Protein 5IRI (pdb70)

Secondary structure (DSSP, 8-state):
-EEEEE--SSEEEEEESS--HHHHHHHHHHHHHHSTTEEEEEEETTEEEEEEGGG--SSSSSPPEEEEEEEEE---EEEEEEEEES-HHHHHHHHHHHHHHHH--/-EEEEEE-SSEEEEEESS--HHHHHHHHHHHHHHSSSEEEEEEETTEEEEEEGGG--SSTTS--EEEEEEEEE---EEEEEEEEES-HHHHHHHHHHHHHHHH--

B-factor: mean 47.75, std 12.18, range [22.77, 97.66]

Solvent-accessible surface area: 10854 Å² total; per-residue (Å²): 45,40,7,55,1,67,38,108,140,111,58,3,44,0,42,8,88,107,26,78,56,81,40,0,48,62,25,0,46,104,2,0,120,71,15,109,47,16,55,58,63,102,81,54,132,46,12,3,104,6,38,30,121,54,13,26,35,143,49,122,169,81,87,38,0,116,0,38,0,40,11,59,75,111,95,86,51,32,0,22,0,38,28,88,43,13,39,49,167,107,6,21,91,5,0,5,64,0,0,23,57,0,14,45,110,35,36,17,52,10,74,36,129,124,96,62,12,41,0,45,0,96,111,23,81,52,78,36,0,54,61,20,0,42,105,4,0,119,73,17,130,17,16,70,56,62,96,86,53,130,50,12,4,88,6,70,20,139,58,22,23,38,138,48,122,174,77,93,40,0,99,0,38,0,44,11,57,82,112,99,84,46,28,0,25,0,44,25,72,29,26,44,49,207,62,0,73,111,6,0,17,64,0,9,26,53,0,0,48,104

Structure (mmCIF, N/CA/C/O backbone):
data_5IRI
#
_entry.id   5IRI
#
_cell.length_a   86.839
_cell.length_b   86.839
_cell.length_c   91.564
_cell.angle_alpha   90.00
_cell.angle_beta   90.00
_cell.angle_gamma   90.00
#
_symmetry.space_group_name_H-M   'P 42 21 2'
#
loop_
_entity.id
_entity.type
_entity.pdbx_description
1 polymer 'Serine/threonine-protein kinase BRSK1'
2 water water
#
loop_
_atom_site.group_PDB
_atom_site.id
_atom_site.type_symbol
_atom_site.label_atom_id
_atom_site.label_alt_id
_atom_site.label_comp_id
_atom_site.label_asym_id
_atom_site.label_entity_id
_atom_site.label_seq_id
_atom_site.pdbx_PDB_ins_code
_atom_site.Cartn_x
_atom_site.Cartn_y
_atom_site.Cartn_z
_atom_site.occupancy
_atom_site.B_iso_or_equiv
_atom_site.auth_seq_id
_atom_site.auth_comp_id
_atom_site.auth_asym_id
_atom_site.auth_atom_id
_atom_site.pdbx_PDB_model_num
ATOM 1 N N . GLY A 1 7 ? 39.123 86.718 12.821 1.00 62.65 597 GLY A N 1
ATOM 2 C CA . GLY A 1 7 ? 38.036 86.364 13.721 1.00 62.65 597 GLY A CA 1
ATOM 3 C C . GLY A 1 7 ? 38.460 86.181 15.176 1.00 62.65 597 GLY A C 1
ATOM 4 O O . GLY A 1 7 ? 38.579 85.047 15.663 1.00 62.65 597 GLY A O 1
ATOM 5 N N . ASN A 1 8 ? 38.705 87.303 15.862 1.00 62.47 598 ASN A N 1
ATOM 6 C CA . ASN A 1 8 ? 39.015 87.321 17.289 1.00 62.47 598 ASN A CA 1
ATOM 7 C C . ASN A 1 8 ? 37.798 87.857 18.057 1.00 62.47 598 ASN A C 1
ATOM 8 O O . ASN A 1 8 ? 37.114 88.795 17.609 1.00 62.47 598 ASN A O 1
ATOM 13 N N . PHE A 1 9 ? 37.478 87.173 19.149 1.00 71.17 599 PHE A N 1
ATOM 14 C CA . PHE A 1 9 ? 36.802 87.725 20.302 1.00 61.45 599 PHE A CA 1
ATOM 15 C C . PHE A 1 9 ? 37.669 87.318 21.478 1.00 63.91 599 PHE A C 1
ATOM 16 O O . PHE A 1 9 ? 38.197 86.206 21.499 1.00 65.50 599 PHE A O 1
ATOM 24 N N . ILE A 1 10 ? 37.850 88.216 22.437 1.00 44.87 600 ILE A N 1
ATOM 25 C CA . ILE A 1 10 ? 38.621 87.935 23.644 1.00 42.00 600 ILE A CA 1
ATOM 26 C C . ILE A 1 10 ? 37.796 88.376 24.845 1.00 44.70 600 ILE A C 1
ATOM 27 O O . ILE A 1 10 ? 37.283 89.496 24.863 1.00 55.94 600 ILE A O 1
ATOM 32 N N . SER A 1 11 ? 37.681 87.510 25.846 1.00 46.94 601 SER A N 1
ATOM 33 C CA . SER A 1 11 ? 36.782 87.705 26.983 1.00 46.18 601 SER A CA 1
ATOM 34 C C . SER A 1 11 ? 37.585 87.654 28.275 1.00 56.45 601 SER A C 1
ATOM 35 O O . SER A 1 11 ? 38.023 86.574 28.691 1.00 54.91 601 SER A O 1
ATOM 38 N N . LEU A 1 12 ? 37.746 88.813 28.928 1.00 63.35 602 LEU A N 1
ATOM 39 C CA . LEU A 1 12 ? 38.529 88.953 30.158 1.00 58.06 602 LEU A CA 1
ATOM 40 C C . LEU A 1 12 ? 37.619 89.189 31.364 1.00 60.06 602 LEU A C 1
ATOM 41 O O . LEU A 1 12 ? 37.041 90.274 31.505 1.00 62.41 602 LEU A O 1
ATOM 46 N N . ASP A 1 13 ? 37.535 88.188 32.252 1.00 64.00 603 ASP A N 1
ATOM 47 C CA . ASP A 1 13 ? 36.738 88.253 33.486 1.00 58.61 603 ASP A CA 1
ATOM 48 C C . ASP A 1 13 ? 37.595 88.820 34.615 1.00 67.80 603 ASP A C 1
ATOM 49 O O . ASP A 1 13 ? 37.985 88.125 35.554 1.00 73.88 603 ASP A O 1
ATOM 54 N N . LYS A 1 14 ? 37.881 90.118 34.516 1.00 72.79 604 LYS A N 1
ATOM 55 C CA . LYS A 1 14 ? 38.530 90.830 35.613 1.00 72.82 604 LYS A CA 1
ATOM 56 C C . LYS A 1 14 ? 37.507 90.963 36.745 1.00 69.94 604 LYS A C 1
ATOM 57 O O . LYS A 1 14 ? 36.405 90.405 36.706 1.00 73.13 604 LYS A O 1
ATOM 63 N N . GLU A 1 15 ? 37.850 91.703 37.784 1.00 81.08 605 GLU A N 1
ATOM 64 C CA . GLU A 1 15 ? 37.055 91.698 39.001 1.00 81.08 605 GLU A CA 1
ATOM 65 C C . GLU A 1 15 ? 36.080 92.865 38.961 1.00 81.08 605 GLU A C 1
ATOM 66 O O . GLU A 1 15 ? 36.493 94.022 38.807 1.00 81.08 605 GLU A O 1
ATOM 72 N N . GLU A 1 16 ? 34.779 92.544 39.059 1.00 79.26 606 GLU A N 1
ATOM 73 C CA . GLU A 1 16 ? 33.681 93.510 39.051 1.00 72.91 606 GLU A CA 1
ATOM 74 C C . GLU A 1 16 ? 33.622 94.247 37.714 1.00 64.79 606 GLU A C 1
ATOM 75 O O . GLU A 1 16 ? 32.742 95.087 37.493 1.00 55.35 606 GLU A O 1
ATOM 81 N N . GLN A 1 17 ? 34.560 93.934 36.821 1.00 60.35 607 GLN A N 1
ATOM 82 C CA . GLN A 1 17 ? 34.537 94.355 35.430 1.00 55.69 607 GLN A CA 1
ATOM 83 C C . GLN A 1 17 ? 34.834 93.153 34.545 1.00 59.43 607 GLN A C 1
ATOM 84 O O . GLN A 1 17 ? 35.730 92.358 34.839 1.00 62.62 607 GLN A O 1
ATOM 90 N N . ILE A 1 18 ? 34.072 93.016 33.467 1.00 52.05 608 ILE A N 1
ATOM 91 C CA . ILE A 1 18 ? 34.304 91.997 32.456 1.00 42.63 608 ILE A CA 1
ATOM 92 C C . ILE A 1 18 ? 34.470 92.709 31.125 1.00 43.06 608 ILE A C 1
ATOM 93 O O . ILE A 1 18 ? 33.714 93.637 30.820 1.00 49.30 608 ILE A O 1
ATOM 98 N N . PHE A 1 19 ? 35.464 92.311 30.346 1.00 40.38 609 PHE A N 1
ATOM 99 C CA . PHE A 1 19 ? 35.690 92.963 29.072 1.00 39.16 609 PHE A CA 1
ATOM 100 C C . PHE A 1 19 ? 35.489 91.976 27.940 1.00 41.23 609 PHE A C 1
ATOM 101 O O . PHE A 1 19 ? 35.698 90.772 28.092 1.00 42.49 609 PHE A O 1
ATOM 109 N N . LEU A 1 20 ? 35.068 92.508 26.805 1.00 35.86 610 LEU A N 1
ATOM 110 C CA . LEU A 1 20 ? 34.945 91.747 25.574 1.00 36.97 610 LEU A CA 1
ATOM 111 C C . LEU A 1 20 ? 35.598 92.568 24.468 1.00 41.25 610 LEU A C 1
ATOM 112 O O . LEU A 1 20 ? 35.242 93.732 24.268 1.00 39.39 610 LEU A O 1
ATOM 117 N N . VAL A 1 21 ? 36.591 91.999 23.788 1.00 42.83 611 VAL A N 1
ATOM 118 C CA . VAL A 1 21 ? 37.305 92.685 22.710 1.00 41.08 611 VAL A CA 1
ATOM 119 C C . VAL A 1 21 ? 36.942 92.017 21.391 1.00 37.57 611 VAL A C 1
ATOM 120 O O . VAL A 1 21 ? 36.909 90.783 21.302 1.00 40.97 611 VAL A O 1
ATOM 124 N N . LEU A 1 22 ? 36.645 92.837 20.381 1.00 31.40 612 LEU A N 1
ATOM 125 C CA . LEU A 1 22 ? 36.050 92.403 19.128 1.00 33.66 612 LEU A CA 1
ATOM 126 C C . LEU A 1 22 ? 36.769 93.071 17.974 1.00 32.44 612 LEU A C 1
ATOM 127 O O . LEU A 1 22 ? 37.005 94.274 18.001 1.00 35.41 612 LEU A O 1
ATOM 132 N N . LYS A 1 23 ? 37.052 92.297 16.937 1.00 37.16 613 LYS A N 1
ATOM 133 C CA . LYS A 1 23 ? 38.018 92.662 15.912 1.00 40.34 613 LYS A CA 1
ATOM 134 C C . LYS A 1 23 ? 37.376 93.167 14.629 1.00 46.24 613 LYS A C 1
ATOM 135 O O . LYS A 1 23 ? 37.916 94.086 14.002 1.00 50.89 613 LYS A O 1
ATOM 141 N N . ASP A 1 24 ? 36.219 92.620 14.225 1.00 44.38 614 ASP A N 1
ATOM 142 C CA . ASP A 1 24 ? 35.680 93.013 12.927 1.00 48.99 614 ASP A CA 1
ATOM 143 C C . ASP A 1 24 ? 34.184 93.295 12.926 1.00 52.29 614 ASP A C 1
ATOM 144 O O . ASP A 1 24 ? 33.556 93.215 11.866 1.00 58.87 614 ASP A O 1
ATOM 149 N N . LYS A 1 25 ? 33.595 93.637 14.065 1.00 49.83 615 LYS A N 1
ATOM 150 C CA . LYS A 1 25 ? 32.163 93.820 14.140 1.00 47.23 615 LYS A CA 1
ATOM 151 C C . LYS A 1 25 ? 31.856 95.306 14.190 1.00 47.29 615 LYS A C 1
ATOM 152 O O . LYS A 1 25 ? 32.332 95.988 15.110 1.00 46.28 615 LYS A O 1
ATOM 158 N N . PRO A 1 26 ? 31.088 95.850 13.241 1.00 43.05 616 PRO A N 1
ATOM 159 C CA . PRO A 1 26 ? 30.807 97.296 13.236 1.00 43.93 616 PRO A CA 1
ATOM 160 C C . PRO A 1 26 ? 29.992 97.751 14.443 1.00 46.66 616 PRO A C 1
ATOM 161 O O . PRO A 1 26 ? 29.207 96.986 15.006 1.00 51.36 616 PRO A O 1
ATOM 165 N N . LEU A 1 27 ? 30.170 99.031 14.819 1.00 47.73 617 LEU A N 1
ATOM 166 C CA . LEU A 1 27 ? 29.556 99.552 16.049 1.00 46.23 617 LEU A CA 1
ATOM 167 C C . LEU A 1 27 ? 28.043 99.408 16.045 1.00 47.66 617 LEU A C 1
ATOM 168 O O . LEU A 1 27 ? 27.450 99.103 17.085 1.00 48.50 617 LEU A O 1
ATOM 173 N N . SER A 1 28 ? 27.396 99.676 14.906 1.00 48.05 618 SER A N 1
ATOM 174 C CA . SER A 1 28 ? 25.959 99.445 14.801 1.00 44.37 618 SER A CA 1
ATOM 175 C C . SER A 1 28 ? 25.608 98.023 15.210 1.00 44.36 618 SER A C 1
ATOM 176 O O . SER A 1 28 ? 24.698 97.814 16.019 1.00 44.46 618 SER A O 1
ATOM 179 N N . SER A 1 29 ? 26.345 97.034 14.682 1.00 40.32 619 SER A N 1
ATOM 180 C CA . SER A 1 29 ? 26.054 95.631 14.964 1.00 38.43 619 SER A CA 1
ATOM 181 C C . SER A 1 29 ? 26.245 95.294 16.430 1.00 42.60 619 SER A C 1
ATOM 182 O O . SER A 1 29 ? 25.513 94.464 16.973 1.00 42.50 619 SER A O 1
ATOM 185 N N . ILE A 1 30 ? 27.232 95.899 17.080 1.00 40.90 620 ILE A N 1
ATOM 186 C CA . ILE A 1 30 ? 27.432 95.662 18.504 1.00 39.27 620 ILE A CA 1
ATOM 187 C C . ILE A 1 30 ? 26.277 96.242 19.297 1.00 40.69 620 ILE A C 1
ATOM 188 O O . ILE A 1 30 ? 25.764 95.608 20.222 1.00 43.78 620 ILE A O 1
ATOM 193 N N . LYS A 1 31 ? 25.870 97.469 18.962 1.00 41.79 621 LYS A N 1
ATOM 194 C CA . LYS A 1 31 ? 24.737 98.081 19.635 1.00 37.78 621 LYS A CA 1
ATOM 195 C C . LYS A 1 31 ? 23.501 97.223 19.450 1.00 38.89 621 LYS A C 1
ATOM 196 O O . LYS A 1 31 ? 22.797 96.913 20.416 1.00 41.42 621 LYS A O 1
ATOM 202 N N . ALA A 1 32 ? 23.241 96.791 18.216 1.00 38.96 622 ALA A N 1
ATOM 203 C CA . ALA A 1 32 ? 22.082 95.944 17.976 1.00 36.74 622 ALA A CA 1
ATOM 204 C C . ALA A 1 32 ? 22.128 94.695 18.845 1.00 42.98 622 ALA A C 1
ATOM 205 O O . ALA A 1 32 ? 21.195 94.434 19.614 1.00 44.76 622 ALA A O 1
ATOM 207 N N . ASP A 1 33 ? 23.235 93.947 18.777 1.00 42.81 623 ASP A N 1
ATOM 208 C CA . ASP A 1 33 ? 23.366 92.698 19.523 1.00 43.08 623 ASP A CA 1
ATOM 209 C C . ASP A 1 33 ? 23.132 92.891 21.018 1.00 46.99 623 ASP A C 1
ATOM 210 O O . ASP A 1 33 ? 22.446 92.073 21.651 1.00 49.39 623 ASP A O 1
ATOM 215 N N . ILE A 1 34 ? 23.719 93.944 21.607 1.00 39.17 624 ILE A N 1
ATOM 216 C CA . ILE A 1 34 ? 23.541 94.185 23.041 1.00 41.32 624 ILE A CA 1
ATOM 217 C C . ILE A 1 34 ? 22.073 94.426 23.367 1.00 45.82 624 ILE A C 1
ATOM 218 O O . ILE A 1 34 ? 21.539 93.898 24.350 1.00 47.75 624 ILE A O 1
ATOM 223 N N . VAL A 1 35 ? 21.401 95.247 22.560 1.00 45.61 625 VAL A N 1
ATOM 224 C CA . VAL A 1 35 ? 20.024 95.605 22.876 1.00 45.73 625 VAL A CA 1
ATOM 225 C C . VAL A 1 35 ? 19.112 94.407 22.705 1.00 47.70 625 VAL A C 1
ATOM 226 O O . VAL A 1 35 ? 18.256 94.143 23.554 1.00 49.05 625 VAL A O 1
ATOM 230 N N . HIS A 1 36 ? 19.290 93.656 21.618 1.00 45.72 626 HIS A N 1
ATOM 231 C CA . HIS A 1 36 ? 18.606 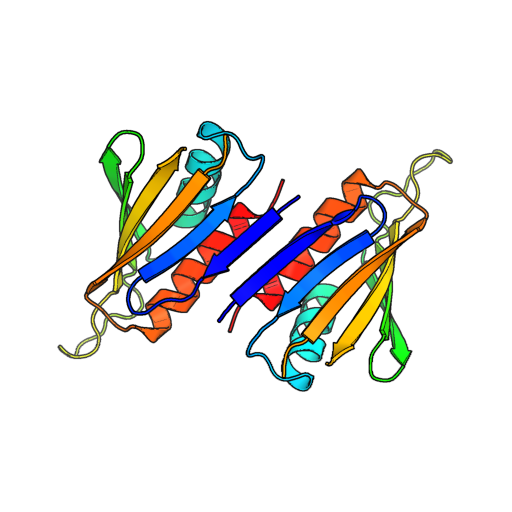92.375 21.479 1.00 49.84 626 HIS A CA 1
ATOM 232 C C . HIS A 1 36 ? 18.766 91.537 22.739 1.00 51.41 626 HIS A C 1
ATOM 233 O O . HIS A 1 36 ? 17.789 90.987 23.255 1.00 55.11 626 HIS A O 1
ATOM 240 N N . ALA A 1 37 ? 19.991 91.454 23.265 1.00 52.47 627 ALA A N 1
ATOM 241 C CA . ALA A 1 37 ? 20.233 90.658 24.463 1.00 50.93 627 ALA A CA 1
ATOM 242 C C . ALA A 1 37 ? 19.478 91.217 25.665 1.00 50.43 627 ALA A C 1
ATOM 243 O O . ALA A 1 37 ? 18.891 90.453 26.443 1.00 50.65 627 ALA A O 1
ATOM 245 N N . PHE A 1 38 ? 19.490 92.544 25.842 1.00 43.56 628 PHE A N 1
ATOM 246 C CA . PHE A 1 38 ? 18.761 93.143 26.954 1.00 45.34 628 PHE A CA 1
ATOM 247 C C . PHE A 1 38 ? 17.294 92.741 26.900 1.00 53.91 628 PHE A C 1
ATOM 248 O O . PHE A 1 38 ? 16.719 92.275 27.893 1.00 58.10 628 PHE A O 1
ATOM 256 N N . LEU A 1 39 ? 16.683 92.901 25.727 1.00 46.45 629 LEU A N 1
ATOM 257 C CA . LEU A 1 39 ? 15.282 92.546 25.554 1.00 48.11 629 LEU A CA 1
ATOM 258 C C . LEU A 1 39 ? 15.046 91.075 25.867 1.00 52.19 629 LEU A C 1
ATOM 259 O O . LEU A 1 39 ? 14.173 90.726 26.668 1.00 52.81 629 LEU A O 1
ATOM 264 N N . SER A 1 40 ? 15.851 90.202 25.268 1.00 49.77 630 SER A N 1
ATOM 265 C CA . SER A 1 40 ? 15.629 88.769 25.378 1.00 50.21 630 SER A CA 1
ATOM 266 C C . SER A 1 40 ? 15.731 88.286 26.820 1.00 48.51 630 SER A C 1
ATOM 267 O O . SER A 1 40 ? 15.024 87.358 27.223 1.00 54.58 630 SER A O 1
ATOM 270 N N . ILE A 1 41 ? 16.604 88.883 27.614 1.00 49.41 631 ILE A N 1
ATOM 271 C CA . ILE A 1 41 ? 16.657 88.456 29.007 1.00 49.52 631 ILE A CA 1
ATOM 272 C C . ILE A 1 41 ? 15.424 88.982 29.708 1.00 56.80 631 ILE A C 1
ATOM 273 O O . ILE A 1 41 ? 15.166 90.201 29.723 1.00 55.12 631 ILE A O 1
ATOM 278 N N . PRO A 1 42 ? 14.608 88.112 30.284 1.00 61.55 632 PRO A N 1
ATOM 279 C CA . PRO A 1 42 ? 13.433 88.565 31.021 1.00 65.82 632 PRO A CA 1
ATOM 280 C C . PRO A 1 42 ? 13.832 88.968 32.433 1.00 62.00 632 PRO A C 1
ATOM 281 O O . PRO A 1 42 ? 14.801 88.450 32.998 1.00 58.28 632 PRO A O 1
ATOM 285 N N . SER A 1 43 ? 13.080 89.921 32.982 1.00 58.75 633 SER A N 1
ATOM 286 C CA . SER A 1 43 ? 13.374 90.623 34.233 1.00 61.22 633 SER A CA 1
ATOM 287 C C . SER A 1 43 ? 14.544 91.581 34.091 1.00 61.95 633 SER A C 1
ATOM 288 O O . SER A 1 43 ? 14.941 92.206 35.080 1.00 59.11 633 SER A O 1
ATOM 291 N N . LEU A 1 44 ? 15.128 91.700 32.910 1.00 54.05 634 LEU A N 1
ATOM 292 C CA . LEU A 1 44 ? 16.184 92.667 32.671 1.00 51.62 634 LEU A CA 1
ATOM 293 C C . LEU A 1 44 ? 15.594 93.825 31.882 1.00 48.65 634 LEU A C 1
ATOM 294 O O . LEU A 1 44 ? 15.069 93.639 30.775 1.00 54.75 634 LEU A O 1
ATOM 299 N N . SER A 1 45 ? 15.642 95.000 32.483 1.00 41.44 635 SER A N 1
ATOM 300 C CA . SER A 1 45 ? 15.270 96.247 31.845 1.00 45.22 635 SER A CA 1
ATOM 301 C C . SER A 1 45 ? 16.506 97.124 31.744 1.00 41.81 635 SER A C 1
ATOM 302 O O . SER A 1 45 ? 17.410 97.040 32.580 1.00 45.53 635 SER A O 1
ATOM 305 N N . HIS A 1 46 ? 16.563 97.951 30.709 1.00 40.77 636 HIS A N 1
ATOM 306 C CA . HIS A 1 46 ? 17.744 98.762 30.495 1.00 39.63 636 HIS A CA 1
ATOM 307 C C . HIS A 1 46 ? 17.369 100.200 30.173 1.00 38.87 636 HIS A C 1
ATOM 308 O O . HIS A 1 46 ? 16.206 100.537 29.949 1.00 40.71 636 HIS A O 1
ATOM 315 N N . SER A 1 47 ? 18.389 101.051 30.157 1.00 35.50 637 SER A N 1
ATOM 316 C CA . SER A 1 47 ? 18.246 102.441 29.772 1.00 31.46 637 SER A CA 1
ATOM 317 C C . SER A 1 47 ? 19.441 102.828 28.918 1.00 36.86 637 SER A C 1
ATOM 318 O O . SER A 1 47 ? 20.493 102.187 28.972 1.00 35.97 637 SER A O 1
ATOM 321 N N . VAL A 1 48 ? 19.273 103.890 28.127 1.00 38.87 638 VAL A N 1
ATOM 322 C CA . VAL A 1 48 ? 20.317 104.394 27.240 1.00 33.64 638 VAL A CA 1
ATOM 323 C C . VAL A 1 48 ? 20.991 105.581 27.910 1.00 32.62 638 VAL A C 1
ATOM 324 O O . VAL A 1 48 ? 20.350 106.602 28.176 1.00 41.80 638 VAL A O 1
ATOM 328 N N . LEU A 1 49 ? 22.288 105.459 28.159 1.00 32.62 639 LEU A N 1
ATOM 329 C CA . LEU A 1 49 ? 23.061 106.516 28.795 1.00 33.48 639 LEU A CA 1
ATOM 330 C C . LEU A 1 49 ? 23.708 107.451 27.791 1.00 32.55 639 LEU A C 1
ATOM 331 O O . LEU A 1 49 ? 23.992 108.610 28.116 1.00 45.48 639 LEU A O 1
ATOM 336 N N . SER A 1 50 ? 23.918 106.976 26.578 1.00 31.29 640 SER A N 1
ATOM 337 C CA . SER A 1 50 ? 24.545 107.759 25.535 1.00 31.28 640 SER A CA 1
ATOM 338 C C . SER A 1 50 ? 24.545 106.923 24.273 1.00 35.43 640 SER A C 1
ATOM 339 O O . SER A 1 50 ? 24.095 105.773 24.282 1.00 34.06 640 SER A O 1
ATOM 342 N N . GLN A 1 51 ? 25.088 107.481 23.194 1.00 37.01 641 GLN A N 1
ATOM 343 C CA . GLN A 1 51 ? 25.083 106.782 21.920 1.00 37.55 641 GLN A CA 1
ATOM 344 C C . GLN A 1 51 ? 25.845 105.463 21.991 1.00 39.36 641 GLN A C 1
ATOM 345 O O . GLN A 1 51 ? 25.603 104.574 21.166 1.00 39.85 641 GLN A O 1
ATOM 351 N N . THR A 1 52 ? 26.744 105.303 22.989 1.00 36.78 642 THR A N 1
ATOM 352 C CA . THR A 1 52 ? 27.507 104.067 23.143 1.00 35.90 642 THR A CA 1
ATOM 353 C C . THR A 1 52 ? 27.618 103.560 24.585 1.00 38.44 642 THR A C 1
ATOM 354 O O . THR A 1 52 ? 28.587 102.867 24.905 1.00 38.85 642 THR A O 1
ATOM 358 N N . SER A 1 53 ? 26.686 103.873 25.480 1.00 34.86 643 SER A N 1
ATOM 359 C CA . SER A 1 53 ? 26.724 103.204 26.768 1.00 32.31 643 SER A CA 1
ATOM 360 C C . SER A 1 53 ? 25.309 102.966 27.270 1.00 37.55 643 SER A C 1
ATOM 361 O O . SER A 1 53 ? 24.357 103.639 26.861 1.00 38.42 643 SER A O 1
ATOM 364 N N . PHE A 1 54 ? 25.186 101.988 28.155 1.00 32.34 644 PHE A N 1
ATOM 365 C CA . PHE A 1 54 ? 23.890 101.547 28.614 1.00 36.37 644 PHE A CA 1
ATOM 366 C C . PHE A 1 54 ? 23.974 101.250 30.095 1.00 34.77 644 PHE A C 1
ATOM 367 O O . PHE A 1 54 ? 25.052 100.983 30.622 1.00 39.00 644 PHE A O 1
ATOM 375 N N . ARG A 1 55 ? 22.823 101.298 30.763 1.00 31.11 645 ARG A N 1
ATOM 376 C CA . ARG A 1 55 ? 22.672 100.726 32.088 1.00 31.12 645 ARG A CA 1
ATOM 377 C C . ARG A 1 55 ? 21.593 99.654 32.048 1.00 33.29 645 ARG A C 1
ATOM 378 O O . ARG A 1 55 ? 20.797 99.567 31.104 1.00 33.25 645 ARG A O 1
ATOM 386 N N . ALA A 1 56 ? 21.597 98.805 33.067 1.00 29.15 646 ALA A N 1
ATOM 387 C CA . ALA A 1 56 ? 20.744 97.632 33.026 1.00 32.08 646 ALA A CA 1
ATOM 388 C C . ALA A 1 56 ? 20.508 97.144 34.438 1.00 36.13 646 ALA A C 1
ATOM 389 O O . ALA A 1 56 ? 21.431 97.140 35.263 1.00 34.38 646 ALA A O 1
ATOM 391 N N . GLU A 1 57 ? 19.264 96.739 34.701 1.00 36.14 647 GLU A N 1
ATOM 392 C CA . GLU A 1 57 ? 18.878 96.140 35.969 1.00 38.44 647 GLU A CA 1
ATOM 393 C C . GLU A 1 57 ? 18.304 94.756 35.725 1.00 42.36 647 GLU A C 1
ATOM 394 O O . GLU A 1 57 ? 17.379 94.593 34.924 1.00 46.70 647 GLU A O 1
ATOM 400 N N . TYR A 1 58 ? 18.851 93.774 36.418 1.00 47.10 648 TYR A N 1
ATOM 401 C CA . TYR A 1 58 ? 18.394 92.389 36.367 1.00 48.92 648 TYR A CA 1
ATOM 402 C C . TYR A 1 58 ? 17.648 92.125 37.670 1.00 51.36 648 TYR A C 1
ATOM 403 O O . TYR A 1 58 ? 18.267 91.940 38.721 1.00 55.52 648 TYR A O 1
ATOM 412 N N . LYS A 1 59 ? 16.316 92.122 37.602 1.00 53.46 649 LYS A N 1
ATOM 413 C CA . LYS A 1 59 ? 15.501 92.116 38.812 1.00 53.79 649 LYS A CA 1
ATOM 414 C C . LYS A 1 59 ? 15.377 90.737 39.457 1.00 59.77 649 LYS A C 1
ATOM 415 O O . LYS A 1 59 ? 15.074 90.657 40.651 1.00 60.71 649 LYS A O 1
ATOM 421 N N . ALA A 1 60 ? 15.615 89.659 38.700 1.00 62.35 650 ALA A N 1
ATOM 422 C CA . ALA A 1 60 ? 15.304 88.308 39.165 1.00 62.70 650 ALA A CA 1
ATOM 423 C C . ALA A 1 60 ? 16.138 87.882 40.374 1.00 64.24 650 ALA A C 1
ATOM 424 O O . ALA A 1 60 ? 15.665 87.079 41.190 1.00 67.13 650 ALA A O 1
ATOM 426 N N . SER A 1 61 ? 17.377 88.371 40.498 1.00 60.84 651 SER A N 1
ATOM 427 C CA . SER A 1 61 ? 18.208 87.985 41.634 1.00 56.51 651 SER A CA 1
ATOM 428 C C . SER A 1 61 ? 17.741 88.635 42.924 1.00 58.44 651 SER A C 1
ATOM 429 O O . SER A 1 61 ? 18.168 88.217 44.005 1.00 60.46 651 SER A O 1
ATOM 432 N N . GLY A 1 62 ? 16.887 89.648 42.834 1.00 63.03 652 GLY A N 1
ATOM 433 C CA . GLY A 1 62 ? 16.327 90.243 44.027 1.00 63.03 652 GLY A CA 1
ATOM 434 C C . GLY A 1 62 ? 15.455 89.272 44.800 1.00 63.03 652 GLY A C 1
ATOM 435 O O . GLY A 1 62 ? 15.110 88.176 44.343 1.00 63.03 652 GLY A O 1
ATOM 436 N N . GLY A 1 63 ? 15.103 89.696 46.009 1.00 66.66 653 GLY A N 1
ATOM 437 C CA . GLY A 1 63 ? 14.310 88.893 46.902 1.00 66.66 653 GLY A CA 1
ATOM 438 C C . GLY A 1 63 ? 13.708 89.724 48.017 1.00 66.66 653 GLY A C 1
ATOM 439 O O . GLY A 1 63 ? 13.867 90.945 48.083 1.00 66.66 653 GLY A O 1
ATOM 440 N N . PRO A 1 64 ? 12.979 89.065 48.910 1.00 74.15 654 PRO A N 1
ATOM 441 C CA . PRO A 1 64 ? 12.449 89.773 50.088 1.00 74.15 654 PRO A CA 1
ATOM 442 C C . PRO A 1 64 ? 13.535 90.364 50.976 1.00 74.15 654 PRO A C 1
ATOM 443 O O . PRO A 1 64 ? 13.360 91.460 51.524 1.00 74.15 654 PRO A O 1
ATOM 447 N N . SER A 1 65 ? 14.663 89.677 51.117 1.00 69.94 655 SER A N 1
ATOM 448 C CA . SER A 1 65 ? 15.723 90.132 52.004 1.00 69.94 655 SER A CA 1
ATOM 449 C C . SER A 1 65 ? 16.487 91.327 51.409 1.00 69.94 655 SER A C 1
ATOM 450 O O . SER A 1 65 ? 16.445 91.595 50.199 1.00 69.94 655 SER A O 1
ATOM 453 N N . VAL A 1 66 ? 17.181 92.065 52.287 1.00 64.79 656 VAL A N 1
ATOM 454 C CA . VAL A 1 66 ? 18.091 93.107 51.815 1.00 64.79 656 VAL A CA 1
ATOM 455 C C . VAL A 1 66 ? 19.311 92.493 51.146 1.00 64.79 656 VAL A C 1
ATOM 456 O O . VAL A 1 66 ? 19.996 93.164 50.362 1.00 64.79 656 VAL A O 1
ATOM 460 N N . PHE A 1 67 ? 19.574 91.215 51.402 1.00 62.57 657 PHE A N 1
ATOM 461 C CA . PHE A 1 67 ? 20.754 90.556 50.866 1.00 58.63 657 PHE A CA 1
ATOM 462 C C . PHE A 1 67 ? 20.519 89.917 49.502 1.00 62.07 657 PHE A C 1
ATOM 463 O O . PHE A 1 67 ? 21.488 89.531 48.832 1.00 57.09 657 PHE A O 1
ATOM 471 N N . GLN A 1 68 ? 19.266 89.806 49.071 1.00 66.97 658 GLN A N 1
ATOM 472 C CA . GLN A 1 68 ? 18.947 89.413 47.700 1.00 66.97 658 GLN A CA 1
ATOM 473 C C . GLN A 1 68 ? 18.651 90.696 46.928 1.00 66.97 658 GLN A C 1
ATOM 474 O O . GLN A 1 68 ? 17.525 91.194 46.912 1.00 66.97 658 GLN A O 1
ATOM 480 N N . LYS A 1 69 ? 19.655 91.233 46.327 1.00 50.34 659 LYS A N 1
ATOM 481 C CA . LYS A 1 69 ? 19.623 92.490 45.600 1.00 54.02 659 LYS A CA 1
ATOM 482 C C . LYS A 1 69 ? 19.585 92.230 44.096 1.00 50.52 659 LYS A C 1
ATOM 483 O O . LYS A 1 69 ? 20.179 91.264 43.614 1.00 51.42 659 LYS A O 1
ATOM 489 N N . PRO A 1 70 ? 18.889 93.035 43.304 1.00 45.47 660 PRO A N 1
ATOM 490 C CA . PRO A 1 70 ? 19.013 92.900 41.851 1.00 48.39 660 PRO A CA 1
ATOM 491 C C . PRO A 1 70 ? 20.405 93.299 41.415 1.00 48.39 660 PRO A C 1
ATOM 492 O O . PRO A 1 70 ? 21.158 93.931 42.153 1.00 52.32 660 PRO A O 1
ATOM 496 N N . VAL A 1 71 ? 20.762 92.889 40.211 1.00 48.43 661 VAL A N 1
ATOM 497 C CA . VAL A 1 71 ? 22.048 93.253 39.637 1.00 43.12 661 VAL A CA 1
ATOM 498 C C . VAL A 1 71 ? 21.836 94.488 38.777 1.00 46.97 661 VAL A C 1
ATOM 499 O O . VAL A 1 71 ? 21.015 94.478 37.856 1.00 46.52 661 VAL A O 1
ATOM 503 N N . ARG A 1 72 ? 22.537 95.567 39.112 1.00 42.73 662 ARG A N 1
ATOM 504 C CA . ARG A 1 72 ? 22.613 96.752 38.274 1.00 37.70 662 ARG A CA 1
ATOM 505 C C . ARG A 1 72 ? 24.016 96.818 37.705 1.00 39.03 662 ARG A C 1
ATOM 506 O O . ARG A 1 72 ? 24.996 96.720 38.451 1.00 42.12 662 ARG A O 1
ATOM 514 N N . PHE A 1 73 ? 24.122 96.982 36.398 1.00 32.42 663 PHE A N 1
ATOM 515 C CA . PHE A 1 73 ? 25.441 97.096 35.806 1.00 34.83 663 PHE A CA 1
ATOM 516 C C . PHE A 1 73 ? 25.392 98.070 34.645 1.00 36.35 663 PHE A C 1
ATOM 517 O O . PHE A 1 73 ? 24.324 98.513 34.206 1.00 33.48 663 PHE A O 1
ATOM 525 N N . GLN A 1 74 ? 26.572 98.400 34.155 1.00 36.17 664 GLN A N 1
ATOM 526 C CA . GLN A 1 74 ? 26.729 99.346 33.071 1.00 37.04 664 GLN A CA 1
ATOM 527 C C . GLN A 1 74 ? 27.479 98.665 31.946 1.00 39.00 664 GLN A C 1
ATOM 528 O O . GLN A 1 74 ? 28.335 97.815 32.195 1.00 42.54 664 GLN A O 1
ATOM 534 N N . VAL A 1 75 ? 27.145 99.033 30.715 1.00 34.82 665 VAL A N 1
ATOM 535 C CA . VAL A 1 75 ? 27.793 98.520 29.517 1.00 35.10 665 VAL A CA 1
ATOM 536 C C . VAL A 1 75 ? 28.317 99.704 28.730 1.00 36.23 665 VAL A C 1
ATOM 537 O O . VAL A 1 75 ? 27.552 100.614 28.405 1.00 37.44 665 VAL A O 1
ATOM 541 N N . ASP A 1 76 ? 29.610 99.689 28.417 1.00 39.91 666 ASP A N 1
ATOM 542 C CA . ASP A 1 76 ? 30.238 100.736 27.618 1.00 35.13 666 ASP A CA 1
ATOM 543 C C . ASP A 1 76 ? 30.953 100.118 26.433 1.00 36.46 666 ASP A C 1
ATOM 544 O O . ASP A 1 76 ? 31.661 99.116 26.584 1.00 40.74 666 ASP A O 1
ATOM 549 N N . ILE A 1 77 ? 30.770 100.725 25.267 1.00 30.59 667 ILE A N 1
ATOM 550 C CA . ILE A 1 77 ? 31.426 100.331 24.032 1.00 31.83 667 ILE A CA 1
ATOM 551 C C . ILE A 1 77 ? 32.469 101.379 23.709 1.00 33.69 667 ILE A C 1
ATOM 552 O O . ILE A 1 77 ? 32.191 102.572 23.810 1.00 31.84 667 ILE A O 1
ATOM 557 N N . SER A 1 78 ? 33.667 100.944 23.330 1.00 46.65 668 SER A N 1
ATOM 558 C CA . SER A 1 78 ? 34.765 101.863 23.049 1.00 37.27 668 SER A CA 1
ATOM 559 C C . SER A 1 78 ? 35.539 101.380 21.837 1.00 40.13 668 SER A C 1
ATOM 560 O O . SER A 1 78 ? 35.755 100.177 21.665 1.00 44.17 668 SER A O 1
ATOM 563 N N . SER A 1 79 ? 35.954 102.326 21.007 1.00 4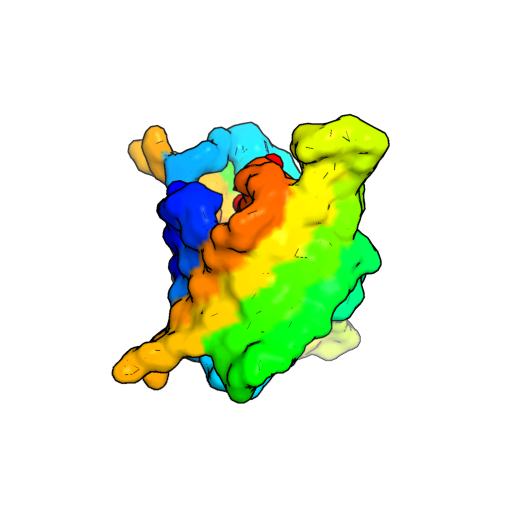1.35 669 SER A N 1
ATOM 564 C CA . SER A 1 79 ? 36.774 102.052 19.839 1.00 47.07 669 SER A CA 1
ATOM 565 C C . SER A 1 79 ? 38.245 102.407 20.086 1.00 51.88 669 SER A C 1
ATOM 566 O O . SER A 1 79 ? 38.624 103.044 21.080 1.00 50.68 669 SER A O 1
ATOM 569 N N . SER A 1 80 ? 39.083 101.954 19.162 1.00 49.46 670 SER A N 1
ATOM 570 C CA . SER A 1 80 ? 40.446 102.414 19.098 1.00 48.71 670 SER A CA 1
ATOM 571 C C . SER A 1 80 ? 40.503 103.626 18.180 1.00 49.39 670 SER A C 1
ATOM 572 O O . SER A 1 80 ? 41.237 104.571 18.455 1.00 57.70 670 SER A O 1
ATOM 575 N N . GLY A 1 96 ? 39.454 99.692 12.846 1.00 53.90 686 GLY A N 1
ATOM 576 C CA . GLY A 1 96 ? 39.862 99.605 14.239 1.00 49.81 686 GLY A CA 1
ATOM 577 C C . GLY A 1 96 ? 39.417 98.316 14.915 1.00 55.02 686 GLY A C 1
ATOM 578 O O . GLY A 1 96 ? 39.034 97.344 14.243 1.00 55.22 686 GLY A O 1
ATOM 579 N N . ILE A 1 97 ? 39.494 98.292 16.248 1.00 46.29 687 ILE A N 1
ATOM 580 C CA . ILE A 1 97 ? 38.890 97.240 17.051 1.00 37.87 687 ILE A CA 1
ATOM 581 C C . ILE A 1 97 ? 38.077 97.887 18.167 1.00 41.99 687 ILE A C 1
ATOM 582 O O . ILE A 1 97 ? 38.179 99.089 18.431 1.00 48.91 687 ILE A O 1
ATOM 587 N N . TYR A 1 98 ? 37.265 97.063 18.832 1.00 36.41 688 TYR A N 1
ATOM 588 C CA . TYR A 1 98 ? 36.242 97.542 19.748 1.00 37.12 688 TYR A CA 1
ATOM 589 C C . TYR A 1 98 ? 36.299 96.760 21.044 1.00 35.07 688 TYR A C 1
ATOM 590 O O . TYR A 1 98 ? 36.651 95.581 21.051 1.00 38.51 688 TYR A O 1
ATOM 599 N N . SER A 1 99 ? 35.932 97.413 22.139 1.00 31.08 689 SER A N 1
ATOM 600 C CA . SER A 1 99 ? 35.831 96.741 23.424 1.00 33.73 689 SER A CA 1
ATOM 601 C C . SER A 1 99 ? 34.488 97.061 24.058 1.00 38.36 689 SER A C 1
ATOM 602 O O . SER A 1 99 ? 33.991 98.183 23.933 1.00 37.91 689 SER A O 1
ATOM 605 N N . VAL A 1 100 ? 33.900 96.069 24.722 1.00 33.87 690 VAL A N 1
ATOM 606 C CA . VAL A 1 100 ? 32.685 96.241 25.509 1.00 32.32 690 VAL A CA 1
ATOM 607 C C . VAL A 1 100 ? 33.054 95.998 26.960 1.00 33.67 690 VAL A C 1
ATOM 608 O O . VAL A 1 100 ? 33.535 94.916 27.315 1.00 33.93 690 VAL A O 1
ATOM 612 N N . THR A 1 101 ? 32.836 96.997 27.795 1.00 34.39 691 THR A N 1
ATOM 613 C CA . THR A 1 101 ? 33.112 96.901 29.219 1.00 37.35 691 THR A CA 1
ATOM 614 C C . THR A 1 101 ? 31.799 96.680 29.968 1.00 37.91 691 THR A C 1
ATOM 615 O O . THR A 1 101 ? 30.841 97.439 29.781 1.00 37.40 691 THR A O 1
ATOM 619 N N . PHE A 1 102 ? 31.752 95.638 30.794 1.00 36.07 692 PHE A N 1
ATOM 620 C CA . PHE A 1 102 ? 30.608 95.355 31.660 1.00 33.48 692 PHE A CA 1
ATOM 621 C C . PHE A 1 102 ? 31.029 95.674 33.086 1.00 35.92 692 PHE A C 1
ATOM 622 O O . PHE A 1 102 ? 31.905 95.007 33.642 1.00 41.80 692 PHE A O 1
ATOM 630 N N . THR A 1 103 ? 30.400 96.667 33.689 1.00 32.92 693 THR A N 1
ATOM 631 C CA . THR A 1 103 ? 30.825 97.171 34.986 1.00 33.08 693 THR A CA 1
ATOM 632 C C . THR A 1 103 ? 29.729 96.954 36.010 1.00 34.87 693 THR A C 1
ATOM 633 O O . THR A 1 103 ? 28.601 97.427 35.830 1.00 40.56 693 THR A O 1
ATOM 637 N N . LEU A 1 104 ? 30.064 96.262 37.088 1.00 35.80 694 LEU A N 1
ATOM 638 C CA . LEU A 1 104 ? 29.082 95.975 38.119 1.00 37.23 694 LEU A CA 1
ATOM 639 C C . LEU A 1 104 ? 28.881 97.210 38.984 1.00 38.43 694 LEU A C 1
ATOM 640 O O . LEU A 1 104 ? 29.850 97.786 39.481 1.00 41.46 694 LEU A O 1
ATOM 645 N N . ILE A 1 105 ? 27.627 97.631 39.128 1.00 36.83 695 ILE A N 1
ATOM 646 C CA . ILE A 1 105 ? 27.252 98.744 39.990 1.00 41.10 695 ILE A CA 1
ATOM 647 C C . ILE A 1 105 ? 26.787 98.246 41.347 1.00 43.95 695 ILE A C 1
ATOM 648 O O . ILE A 1 105 ? 27.206 98.757 42.386 1.00 45.74 695 ILE A O 1
ATOM 653 N N . SER A 1 106 ? 25.933 97.228 41.354 1.00 40.10 696 SER A N 1
ATOM 654 C CA . SER A 1 106 ? 25.406 96.712 42.606 1.00 44.88 696 SER A CA 1
ATOM 655 C C . SER A 1 106 ? 24.755 95.360 42.344 1.00 49.24 696 SER A C 1
ATOM 656 O O . SER A 1 106 ? 24.253 95.103 41.242 1.00 45.46 696 SER A O 1
ATOM 659 N N . GLY A 1 107 ? 24.778 94.495 43.366 1.00 44.85 697 GLY A N 1
ATOM 660 C CA . GLY A 1 107 ? 24.156 93.194 43.276 1.00 44.06 697 GLY A CA 1
ATOM 661 C C . GLY A 1 107 ? 25.128 92.028 43.307 1.00 48.76 697 GLY A C 1
ATOM 662 O O . GLY A 1 107 ? 26.352 92.184 43.412 1.00 46.42 697 GLY A O 1
ATOM 663 N N . PRO A 1 108 ? 24.580 90.820 43.204 1.00 47.84 698 PRO A N 1
ATOM 664 C CA . PRO A 1 108 ? 25.393 89.614 43.386 1.00 43.44 698 PRO A CA 1
ATOM 665 C C . PRO A 1 108 ? 26.358 89.387 42.233 1.00 45.84 698 PRO A C 1
ATOM 666 O O . PRO A 1 108 ? 25.960 89.288 41.070 1.00 45.21 698 PRO A O 1
ATOM 670 N N . SER A 1 109 ? 27.637 89.274 42.590 1.00 50.41 699 SER A N 1
ATOM 671 C CA . SER A 1 109 ? 28.706 89.074 41.620 1.00 48.10 699 SER A CA 1
ATOM 672 C C . SER A 1 109 ? 28.439 87.880 40.703 1.00 53.06 699 SER A C 1
ATOM 673 O O . SER A 1 109 ? 28.680 87.943 39.493 1.00 55.33 699 SER A O 1
ATOM 676 N N . ARG A 1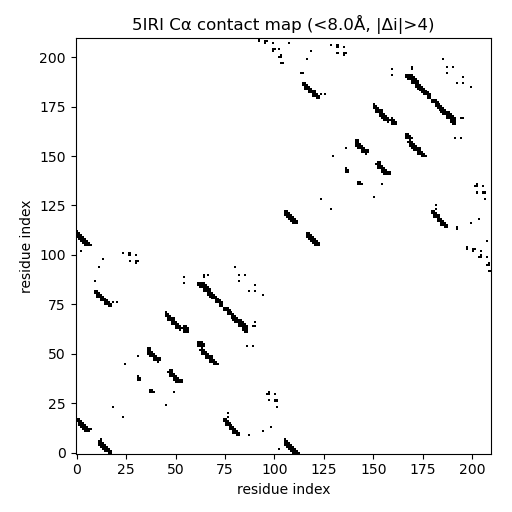 110 ? 27.918 86.787 41.249 1.00 55.21 700 ARG A N 1
ATOM 677 C CA . ARG A 1 110 ? 27.796 85.578 40.444 1.00 57.09 700 ARG A CA 1
ATOM 678 C C . ARG A 1 110 ? 26.705 85.710 39.385 1.00 55.04 700 ARG A C 1
ATOM 679 O O . ARG A 1 110 ? 26.900 85.307 38.230 1.00 60.76 700 ARG A O 1
ATOM 687 N N . ARG A 1 111 ? 25.539 86.257 39.744 1.00 54.41 701 ARG A N 1
ATOM 688 C CA . ARG A 1 111 ? 24.540 86.412 38.695 1.00 50.74 701 ARG A CA 1
ATOM 689 C C . ARG A 1 111 ? 24.915 87.518 37.724 1.00 47.36 701 ARG A C 1
ATOM 690 O O . ARG A 1 111 ? 24.376 87.567 36.617 1.00 43.54 701 ARG A O 1
ATOM 698 N N . PHE A 1 112 ? 25.847 88.387 38.107 1.00 46.99 702 PHE A N 1
ATOM 699 C CA . PHE A 1 112 ? 26.407 89.332 37.154 1.00 42.67 702 PHE A CA 1
ATOM 700 C C . PHE A 1 112 ? 27.065 88.611 35.991 1.00 45.66 702 PHE A C 1
ATOM 701 O O . PHE A 1 112 ? 26.802 88.940 34.829 1.00 46.16 702 PHE A O 1
ATOM 709 N N . LYS A 1 113 ? 27.892 87.593 36.287 1.00 50.24 703 LYS A N 1
ATOM 710 C CA . LYS A 1 113 ? 28.615 86.865 35.243 1.00 47.22 703 LYS A CA 1
ATOM 711 C C . LYS A 1 113 ? 27.674 86.125 34.297 1.00 49.25 703 LYS A C 1
ATOM 712 O O . LYS A 1 113 ? 27.921 86.099 33.089 1.00 50.65 703 LYS A O 1
ATOM 718 N N . ARG A 1 114 ? 26.589 85.525 34.812 1.00 44.73 704 ARG A N 1
ATOM 719 C CA . ARG A 1 114 ? 25.657 84.800 33.939 1.00 49.23 704 ARG A CA 1
ATOM 720 C C . ARG A 1 114 ? 24.936 85.737 32.975 1.00 49.11 704 ARG A C 1
ATOM 721 O O . ARG A 1 114 ? 24.718 85.390 31.808 1.00 50.89 704 ARG A O 1
ATOM 729 N N . VAL A 1 115 ? 24.492 86.895 33.466 1.00 50.02 705 VAL A N 1
ATOM 730 C CA . VAL A 1 115 ? 23.880 87.891 32.593 1.00 44.08 705 VAL A CA 1
ATOM 731 C C . VAL A 1 115 ? 24.873 88.339 31.534 1.00 43.44 705 VAL A C 1
ATOM 732 O O . VAL A 1 115 ? 24.555 88.402 30.340 1.00 41.08 705 VAL A O 1
ATOM 736 N N . VAL A 1 116 ? 26.095 88.660 31.960 1.00 40.22 706 VAL A N 1
ATOM 737 C CA . VAL A 1 116 ? 27.097 89.137 31.018 1.00 41.20 706 VAL A CA 1
ATOM 738 C C . VAL A 1 116 ? 27.414 88.058 29.997 1.00 45.00 706 VAL A C 1
ATOM 739 O O . VAL A 1 116 ? 27.576 88.337 28.801 1.00 44.66 706 VAL A O 1
ATOM 743 N N . GLU A 1 117 ? 27.477 86.802 30.449 1.00 48.65 707 GLU A N 1
ATOM 744 C CA . GLU A 1 117 ? 27.759 85.695 29.539 1.00 50.90 707 GLU A CA 1
ATOM 745 C C . GLU A 1 117 ? 26.691 85.600 28.468 1.00 48.04 707 GLU A C 1
ATOM 746 O O . GLU A 1 117 ? 26.993 85.560 27.266 1.00 46.83 707 GLU A O 1
ATOM 752 N N . THR A 1 118 ? 25.431 85.561 28.895 1.00 40.48 708 THR A N 1
ATOM 753 C CA . THR A 1 118 ? 24.334 85.652 27.949 1.00 40.75 708 THR A CA 1
ATOM 754 C C . THR A 1 118 ? 24.562 86.777 26.947 1.00 47.14 708 THR A C 1
ATOM 755 O O . THR A 1 118 ? 24.386 86.584 25.739 1.00 46.51 708 THR A O 1
ATOM 759 N N . ILE A 1 119 ? 25.019 87.940 27.422 1.00 42.95 709 ILE A N 1
ATOM 760 C CA . ILE A 1 119 ? 25.180 89.083 26.533 1.00 38.37 709 ILE A CA 1
ATOM 761 C C . ILE A 1 119 ? 26.323 88.848 25.556 1.00 42.42 709 ILE A C 1
ATOM 762 O O . ILE A 1 119 ? 26.169 89.040 24.345 1.00 44.74 709 ILE A O 1
ATOM 767 N N . GLN A 1 120 ? 27.490 88.441 26.058 1.00 43.99 710 GLN A N 1
ATOM 768 C CA . GLN A 1 120 ? 28.595 88.131 25.154 1.00 43.82 710 GLN A CA 1
ATOM 769 C C . GLN A 1 120 ? 28.206 87.092 24.115 1.00 42.70 710 GLN A C 1
ATOM 770 O O . GLN A 1 120 ? 28.725 87.115 22.995 1.00 42.62 710 GLN A O 1
ATOM 776 N N . ALA A 1 121 ? 27.311 86.169 24.469 1.00 46.70 711 ALA A N 1
ATOM 777 C CA . ALA A 1 121 ? 26.931 85.114 23.539 1.00 46.29 711 ALA A CA 1
ATOM 778 C C . ALA A 1 121 ? 26.271 85.683 22.296 1.00 45.64 711 ALA A C 1
ATOM 779 O O . ALA A 1 121 ? 26.588 85.272 21.177 1.00 47.35 711 ALA A O 1
ATOM 781 N N . GLN A 1 122 ? 25.346 86.624 22.467 1.00 50.37 712 GLN A N 1
ATOM 782 C CA . GLN A 1 122 ? 24.744 87.237 21.293 1.00 46.03 712 GLN A CA 1
ATOM 783 C C . GLN A 1 122 ? 25.774 88.011 20.510 1.00 43.64 712 GLN A C 1
ATOM 784 O O . GLN A 1 122 ? 25.681 88.109 19.285 1.00 48.09 712 GLN A O 1
ATOM 790 N N . LEU A 1 123 ? 26.780 88.535 21.206 1.00 46.54 713 LEU A N 1
ATOM 791 C CA . LEU A 1 123 ? 27.801 89.363 20.589 1.00 45.26 713 LEU A CA 1
ATOM 792 C C . LEU A 1 123 ? 28.749 88.560 19.717 1.00 43.66 713 LEU A C 1
ATOM 793 O O . LEU A 1 123 ? 29.491 89.148 18.929 1.00 51.22 713 LEU A O 1
ATOM 798 N N . LEU A 1 124 ? 28.744 87.240 19.831 1.00 45.15 714 LEU A N 1
ATOM 799 C CA . LEU A 1 124 ? 29.578 86.412 18.973 1.00 50.22 714 LEU A CA 1
ATOM 800 C C . LEU A 1 124 ? 28.910 86.046 17.656 1.00 55.23 714 LEU A C 1
ATOM 801 O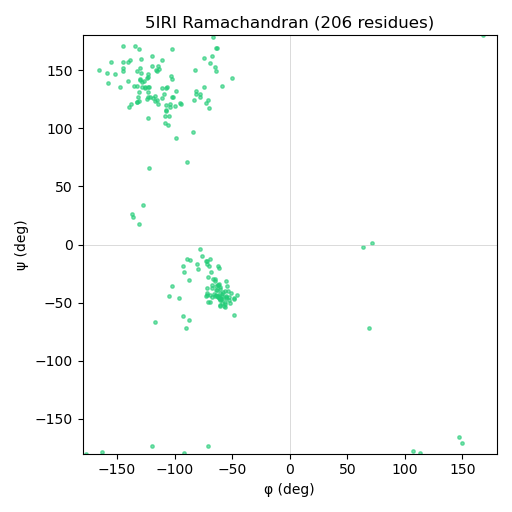 O . LEU A 1 124 ? 29.610 85.851 16.652 1.00 54.71 714 LEU A O 1
ATOM 806 N N . SER A 1 125 ? 27.579 85.935 17.645 1.00 56.54 715 SER A N 1
ATOM 807 C CA . SER A 1 125 ? 26.859 85.571 16.432 1.00 56.91 715 SER A CA 1
ATOM 808 C C . SER A 1 125 ? 27.142 86.572 15.322 1.00 62.76 715 SER A C 1
ATOM 809 O O . SER A 1 125 ? 27.164 87.785 15.546 1.00 67.02 715 SER A O 1
ATOM 812 N N . THR A 1 126 ? 27.378 86.057 14.122 1.00 62.62 716 THR A N 1
ATOM 813 C CA . THR A 1 126 ? 27.583 86.925 12.970 1.00 64.32 716 THR A CA 1
ATOM 814 C C . THR A 1 126 ? 26.616 86.550 11.853 1.00 67.60 716 THR A C 1
ATOM 815 O O . THR A 1 126 ? 25.892 87.407 11.340 1.00 74.46 716 THR A O 1
ATOM 819 N N . GLY B 1 7 ? 38.135 84.256 34.251 1.00 65.31 597 GLY B N 1
ATOM 820 C CA . GLY B 1 7 ? 38.323 83.404 33.090 1.00 65.31 597 GLY B CA 1
ATOM 821 C C . GLY B 1 7 ? 38.727 84.173 31.839 1.00 65.31 597 GLY B C 1
ATOM 822 O O . GLY B 1 7 ? 38.439 85.363 31.679 1.00 65.31 597 GLY B O 1
ATOM 823 N N . ASN B 1 8 ? 39.400 83.444 30.951 1.00 62.68 598 ASN B N 1
ATOM 824 C CA . ASN B 1 8 ? 39.768 83.924 29.626 1.00 62.68 598 ASN B CA 1
ATOM 825 C C . ASN B 1 8 ? 39.229 83.011 28.521 1.00 62.68 598 ASN B C 1
ATOM 826 O O . ASN B 1 8 ? 39.386 81.791 28.570 1.00 62.68 598 ASN B O 1
ATOM 831 N N . PHE B 1 9 ? 38.596 83.624 27.528 1.00 50.34 599 PHE B N 1
ATOM 832 C CA . PHE B 1 9 ? 38.047 82.945 26.368 1.00 47.36 599 PHE B CA 1
ATOM 833 C C . PHE B 1 9 ? 38.713 83.603 25.176 1.00 47.33 599 PHE B C 1
ATOM 834 O O . PHE B 1 9 ? 38.704 84.829 25.072 1.00 46.53 599 PHE B O 1
ATOM 842 N N . ILE B 1 10 ? 39.323 82.824 24.297 1.00 43.58 600 ILE B N 1
ATOM 843 C CA . ILE B 1 10 ? 39.877 83.375 23.069 1.00 38.88 600 ILE B CA 1
ATOM 844 C C . ILE B 1 10 ? 39.419 82.499 21.923 1.00 40.70 600 ILE B C 1
ATOM 845 O O . ILE B 1 10 ? 39.611 81.281 21.960 1.00 44.53 600 ILE B O 1
ATOM 850 N N . SER B 1 11 ? 38.829 83.106 20.906 1.00 38.14 601 SER B N 1
ATOM 851 C CA . SER B 1 11 ? 38.479 82.387 19.697 1.00 41.98 601 SER B CA 1
ATOM 852 C C . SER B 1 11 ? 39.245 82.959 18.515 1.00 55.92 601 SER B C 1
ATOM 853 O O . SER B 1 11 ? 39.174 84.165 18.256 1.00 57.56 601 SER B O 1
ATOM 856 N N . LEU B 1 12 ? 39.915 82.082 17.773 1.00 52.63 602 LEU B N 1
ATOM 857 C CA . LEU B 1 12 ? 40.557 82.470 16.526 1.00 51.12 602 LEU B CA 1
ATOM 858 C C . LEU B 1 12 ? 39.990 81.716 15.319 1.00 54.59 602 LEU B C 1
ATOM 859 O O . LEU B 1 12 ? 39.949 80.486 15.296 1.00 51.81 602 LEU B O 1
ATOM 864 N N . ASP B 1 13 ? 39.567 82.481 14.319 1.00 60.29 603 ASP B N 1
ATOM 865 C CA . ASP B 1 13 ? 39.189 81.980 13.002 1.00 53.71 603 ASP B CA 1
ATOM 866 C C . ASP B 1 13 ? 40.433 81.752 12.127 1.00 62.25 603 ASP B C 1
ATOM 867 O O . ASP B 1 13 ? 41.331 82.601 12.068 1.00 75.93 603 ASP B O 1
ATOM 872 N N . LYS B 1 14 ? 40.499 80.583 11.485 1.00 57.89 604 LYS B N 1
ATOM 873 C CA . LYS B 1 14 ? 41.335 80.339 10.313 1.00 60.14 604 LYS B CA 1
ATOM 874 C C . LYS B 1 14 ? 40.484 79.745 9.190 1.00 65.89 604 LYS B C 1
ATOM 875 O O . LYS B 1 14 ? 40.944 78.871 8.440 1.00 58.46 604 LYS B O 1
ATOM 881 N N . GLU B 1 15 ? 39.216 80.179 9.116 1.00 68.89 605 GLU B N 1
ATOM 882 C CA . GLU B 1 15 ? 38.260 79.851 8.058 1.00 75.59 605 GLU B CA 1
ATOM 883 C C . GLU B 1 15 ? 37.805 78.398 8.061 1.00 70.31 605 GLU B C 1
ATOM 884 O O . GLU B 1 15 ? 36.640 78.118 8.367 1.00 60.01 605 GLU B O 1
ATOM 890 N N . GLU B 1 16 ? 38.699 77.477 7.672 1.00 67.74 606 GLU B N 1
ATOM 891 C CA . GLU B 1 16 ? 38.373 76.057 7.694 1.00 57.47 606 GLU B CA 1
ATOM 892 C C . GLU B 1 16 ? 38.642 75.427 9.055 1.00 48.63 606 GLU B C 1
ATOM 893 O O . GLU B 1 16 ? 38.193 74.307 9.306 1.00 44.30 606 GLU B O 1
ATOM 899 N N . GLN B 1 17 ? 39.360 76.117 9.935 1.00 52.15 607 GLN B N 1
ATOM 900 C CA . GLN B 1 17 ? 39.427 75.775 11.345 1.00 43.08 607 GLN B CA 1
ATOM 901 C C . GLN B 1 17 ? 39.001 76.962 12.192 1.00 47.68 607 GLN B C 1
ATOM 902 O O . GLN B 1 17 ? 39.315 78.116 11.888 1.00 49.56 607 GLN B O 1
ATOM 908 N N . ILE B 1 18 ? 38.312 76.670 13.282 1.00 42.62 608 ILE B N 1
ATOM 909 C CA . ILE B 1 18 ? 38.068 77.662 14.313 1.00 39.67 608 ILE B CA 1
ATOM 910 C C . ILE B 1 18 ? 38.539 77.094 15.643 1.00 35.72 608 ILE B C 1
ATOM 911 O O . ILE B 1 18 ? 38.392 75.899 15.910 1.00 31.44 608 ILE B O 1
ATOM 916 N N . PHE B 1 19 ? 39.148 77.951 16.451 1.00 34.57 609 PHE B N 1
ATOM 917 C CA . PHE B 1 19 ? 39.737 77.540 17.711 1.00 34.40 609 PHE B CA 1
ATOM 918 C C . PHE B 1 19 ? 39.123 78.348 18.839 1.00 34.30 609 PHE B C 1
ATOM 919 O O . PHE B 1 19 ? 38.811 79.529 18.675 1.00 35.21 609 PHE B O 1
ATOM 927 N N . LEU B 1 20 ? 38.941 77.702 19.980 1.00 33.02 610 LEU B N 1
ATOM 928 C CA . LEU B 1 20 ? 38.472 78.359 21.188 1.00 34.15 610 LEU B CA 1
ATOM 929 C C . LEU B 1 20 ? 39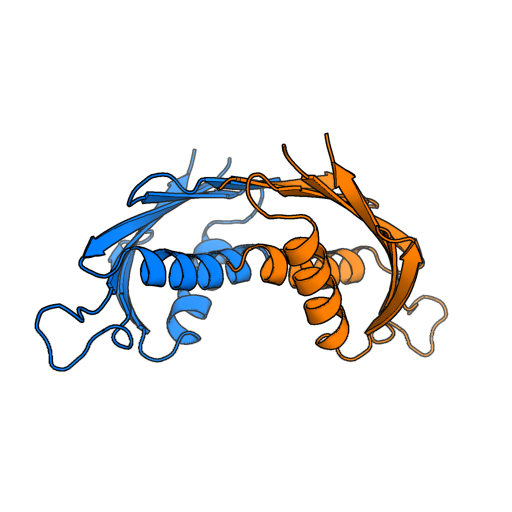.409 77.930 22.295 1.00 36.91 610 LEU B C 1
ATOM 930 O O . LEU B 1 20 ? 39.591 76.730 22.511 1.00 38.66 610 LEU B O 1
ATOM 935 N N . VAL B 1 21 ? 40.023 78.896 22.974 1.00 38.30 611 VAL B N 1
ATOM 936 C CA . VAL B 1 21 ? 41.017 78.629 24.009 1.00 39.01 611 VAL B CA 1
ATOM 937 C C . VAL B 1 21 ? 40.421 79.009 25.351 1.00 37.90 611 VAL B C 1
ATOM 938 O O . VAL B 1 21 ? 39.935 80.130 25.519 1.00 39.65 611 VAL B O 1
ATOM 942 N N . LEU B 1 22 ? 40.446 78.071 26.294 1.00 38.83 612 LEU B N 1
ATOM 943 C CA . LEU B 1 22 ? 39.718 78.173 27.551 1.00 37.42 612 LEU B CA 1
ATOM 944 C C . LEU B 1 22 ? 40.682 78.057 28.712 1.00 37.35 612 LEU B C 1
ATOM 945 O O . LEU B 1 22 ? 41.543 77.182 28.729 1.00 42.88 612 LEU B O 1
ATOM 950 N N . LYS B 1 23 ? 40.511 78.925 29.697 1.00 42.29 613 LYS B N 1
ATOM 951 C CA . LYS B 1 23 ? 41.437 79.012 30.811 1.00 42.81 613 LYS B CA 1
ATOM 952 C C . LYS B 1 23 ? 40.993 78.147 31.985 1.00 45.32 613 LYS B C 1
ATOM 953 O O . LYS B 1 23 ? 41.697 77.212 32.370 1.00 56.90 613 LYS B O 1
ATOM 959 N N . ASP B 1 24 ? 39.832 78.422 32.558 1.00 44.01 614 ASP B N 1
ATOM 960 C CA . ASP B 1 24 ? 39.511 77.761 33.814 1.00 52.31 614 ASP B CA 1
ATOM 961 C C . ASP B 1 24 ? 38.217 76.974 33.709 1.00 56.81 614 ASP B C 1
ATOM 962 O O . ASP B 1 24 ? 37.220 77.296 34.368 1.00 61.33 614 ASP B O 1
ATOM 967 N N . LYS B 1 25 ? 38.226 75.941 32.886 1.00 49.36 615 LYS B N 1
ATOM 968 C CA . LYS B 1 25 ? 37.046 75.108 32.725 1.00 46.45 615 LYS B CA 1
ATOM 969 C C . LYS B 1 25 ? 37.498 73.659 32.638 1.00 48.15 615 LYS B C 1
ATOM 970 O O . LYS B 1 25 ? 38.263 73.293 31.737 1.00 49.00 615 LYS B O 1
ATOM 976 N N . PRO B 1 26 ? 37.081 72.819 33.575 1.00 45.36 616 PRO B N 1
ATOM 977 C CA . PRO B 1 26 ? 37.558 71.429 33.593 1.00 46.83 616 PRO B CA 1
ATOM 978 C C . PRO B 1 26 ? 37.119 70.654 32.358 1.00 49.43 616 PRO B C 1
ATOM 979 O O . PRO B 1 26 ? 36.058 70.908 31.782 1.00 49.81 616 PRO B O 1
ATOM 983 N N . LEU B 1 27 ? 37.956 69.689 31.960 1.00 47.48 617 LEU B N 1
ATOM 984 C CA . LEU B 1 27 ? 37.679 68.901 30.759 1.00 44.83 617 LEU B CA 1
ATOM 985 C C . LEU B 1 27 ? 36.299 68.241 30.800 1.00 48.92 617 LEU B C 1
ATOM 986 O O . LEU B 1 27 ? 35.647 68.099 29.757 1.00 47.62 617 LEU B O 1
ATOM 991 N N . SER B 1 28 ? 35.847 67.812 31.981 1.00 48.36 618 SER B N 1
ATOM 992 C CA . SER B 1 28 ? 34.493 67.287 32.104 1.00 47.92 618 SER B CA 1
ATOM 993 C C . SER B 1 28 ? 33.460 68.312 31.631 1.00 52.35 618 SER B C 1
ATOM 994 O O . SER B 1 28 ? 32.615 68.012 30.775 1.00 50.09 618 SER B O 1
ATOM 997 N N . SER B 1 29 ? 33.522 69.536 32.178 1.00 47.78 619 SER B N 1
ATOM 998 C CA . SER B 1 29 ? 32.558 70.577 31.834 1.00 39.89 619 SER B CA 1
ATOM 999 C C . SER B 1 29 ? 32.603 70.943 30.362 1.00 39.46 619 SER B C 1
ATOM 1000 O O . SER B 1 29 ? 31.574 71.288 29.782 1.00 43.97 619 SER B O 1
ATOM 1003 N N . ILE B 1 30 ? 33.776 70.903 29.745 1.00 39.89 620 ILE B N 1
ATOM 1004 C CA . ILE B 1 30 ? 33.849 71.218 28.327 1.00 39.25 620 ILE B CA 1
ATOM 1005 C C . ILE B 1 30 ? 33.095 70.181 27.516 1.00 39.93 620 ILE B C 1
ATOM 1006 O O . ILE B 1 30 ? 32.342 70.521 26.600 1.00 41.95 620 ILE B O 1
ATOM 1011 N N . LYS B 1 31 ? 33.283 68.898 27.836 1.00 44.71 621 LYS B N 1
ATOM 1012 C CA . LYS B 1 31 ? 32.544 67.848 27.146 1.00 43.42 621 LYS B CA 1
ATOM 1013 C C . LYS B 1 31 ? 31.038 68.019 27.335 1.00 41.76 621 LYS B C 1
ATOM 1014 O O . LYS B 1 31 ? 30.262 67.854 26.385 1.00 41.35 621 LYS B O 1
ATOM 1020 N N . ALA B 1 32 ? 30.603 68.359 28.549 1.00 38.47 622 ALA B N 1
ATOM 1021 C CA . ALA B 1 32 ? 29.177 68.514 28.792 1.00 33.85 622 ALA B CA 1
ATOM 1022 C C . ALA B 1 32 ? 28.601 69.623 27.931 1.00 40.83 622 ALA B C 1
ATOM 1023 O O . ALA B 1 32 ? 27.545 69.457 27.308 1.00 45.24 622 ALA B O 1
ATOM 1025 N N . ASP B 1 33 ? 29.291 70.767 27.885 1.00 38.63 623 ASP B N 1
ATOM 1026 C CA . ASP B 1 33 ? 28.806 71.904 27.114 1.00 40.58 623 ASP B CA 1
ATOM 1027 C C . ASP B 1 33 ? 28.724 71.584 25.628 1.00 39.04 623 ASP B C 1
ATOM 1028 O O . ASP B 1 33 ? 27.744 71.943 24.967 1.00 40.83 623 ASP B O 1
ATOM 1033 N N . ILE B 1 34 ? 29.757 70.941 25.075 1.00 35.48 624 ILE B N 1
ATOM 1034 C CA . ILE B 1 34 ? 29.743 70.587 23.657 1.00 36.00 624 ILE B CA 1
ATOM 1035 C C . ILE B 1 34 ? 28.572 69.670 23.353 1.00 37.74 624 ILE B C 1
ATOM 1036 O O . ILE B 1 34 ? 27.783 69.926 22.433 1.00 37.40 624 ILE B O 1
ATOM 1041 N N . VAL B 1 35 ? 28.461 68.570 24.107 1.00 37.85 625 VAL B N 1
ATOM 1042 C CA . VAL B 1 35 ? 27.414 67.587 23.853 1.00 37.12 625 VAL B CA 1
ATOM 1043 C C . VAL B 1 35 ? 26.045 68.229 23.994 1.00 35.41 625 VAL B C 1
ATOM 1044 O O . VAL B 1 35 ? 25.174 68.071 23.133 1.00 35.48 625 VAL B O 1
ATOM 1048 N N . HIS B 1 36 ? 25.848 68.993 25.067 1.00 34.89 626 HIS B N 1
ATOM 1049 C CA . HIS B 1 36 ? 24.596 69.729 25.238 1.00 39.87 626 HIS B CA 1
ATOM 1050 C C . HIS B 1 36 ? 24.290 70.624 24.045 1.00 37.14 626 HIS B C 1
ATOM 1051 O O . HIS B 1 36 ? 23.156 70.661 23.556 1.00 38.52 626 HIS B O 1
ATOM 1058 N N . ALA B 1 37 ? 25.286 71.370 23.576 1.00 39.77 627 ALA B N 1
ATOM 1059 C CA . ALA B 1 37 ? 25.093 72.207 22.400 1.00 38.81 627 ALA B CA 1
ATOM 1060 C C . ALA B 1 37 ? 24.778 71.357 21.182 1.00 38.86 627 ALA B C 1
ATOM 1061 O O . ALA B 1 37 ? 23.883 71.689 20.399 1.00 40.44 627 ALA B O 1
ATOM 1063 N N . PHE B 1 38 ? 25.512 70.258 21.003 1.00 36.64 628 PHE B N 1
ATOM 1064 C CA . PHE B 1 38 ? 25.173 69.305 19.957 1.00 36.06 628 PHE B CA 1
ATOM 1065 C C . PHE B 1 38 ? 23.696 68.973 20.003 1.00 36.06 628 PHE B C 1
ATOM 1066 O O . PHE B 1 38 ? 22.957 69.232 19.046 1.00 40.56 628 PHE B O 1
ATOM 1074 N N . LEU B 1 39 ? 23.252 68.414 21.136 1.00 35.95 629 LEU B N 1
ATOM 1075 C CA . LEU B 1 39 ? 21.878 67.951 21.292 1.00 31.94 629 LEU B CA 1
ATOM 1076 C C . LEU B 1 39 ? 20.890 69.012 20.839 1.00 40.34 629 LEU B C 1
ATOM 1077 O O . LEU B 1 39 ? 19.986 68.737 20.043 1.00 47.01 629 LEU B O 1
ATOM 1082 N N . SER B 1 40 ? 21.108 70.239 21.283 1.00 42.78 630 SER B N 1
ATOM 1083 C CA . SER B 1 40 ? 20.150 71.304 21.057 1.00 40.89 630 SER B CA 1
ATOM 1084 C C . SER B 1 40 ? 19.909 71.585 19.577 1.00 39.57 630 SER B C 1
ATOM 1085 O O . SER B 1 40 ? 18.781 71.880 19.182 1.00 47.36 630 SER B O 1
ATOM 1088 N N . ILE B 1 41 ? 20.956 71.524 18.759 1.00 40.02 631 ILE B N 1
ATOM 1089 C CA . ILE B 1 41 ? 20.835 72.052 17.405 1.00 42.76 631 ILE B CA 1
ATOM 1090 C C . ILE B 1 41 ? 20.087 71.033 16.553 1.00 46.93 631 ILE B C 1
ATOM 1091 O O . ILE B 1 41 ? 20.445 69.838 16.535 1.00 51.37 631 ILE B O 1
ATOM 1096 N N . PRO B 1 42 ? 19.044 71.462 15.826 1.00 49.58 632 PRO B N 1
ATOM 1097 C CA . PRO B 1 42 ? 17.999 70.527 15.389 1.00 53.22 632 PRO B CA 1
ATOM 1098 C C . PRO B 1 42 ? 18.404 69.545 14.299 1.00 55.39 632 PRO B C 1
ATOM 1099 O O . PRO B 1 42 ? 18.129 68.343 14.416 1.00 57.44 632 PRO B O 1
ATOM 1103 N N . SER B 1 43 ? 19.007 70.034 13.221 1.00 45.68 633 SER B N 1
ATOM 1104 C CA . SER B 1 43 ? 19.495 69.124 12.192 1.00 47.21 633 SER B CA 1
ATOM 1105 C C . SER B 1 43 ? 20.791 68.418 12.579 1.00 51.60 633 SER B C 1
ATOM 1106 O O . SER B 1 43 ? 21.197 67.477 11.882 1.00 55.65 633 SER B O 1
ATOM 1109 N N . LEU B 1 44 ? 21.435 68.835 13.669 1.00 43.64 634 LEU B N 1
ATOM 1110 C CA . LEU B 1 44 ? 22.759 68.344 14.006 1.00 38.66 634 LEU B CA 1
ATOM 1111 C C . LEU B 1 44 ? 22.676 66.992 14.694 1.00 41.48 634 LEU B C 1
ATOM 1112 O O . LEU B 1 44 ? 21.935 66.824 15.670 1.00 51.06 634 LEU B O 1
ATOM 1117 N N . SER B 1 45 ? 23.458 66.044 14.185 1.00 37.81 635 SER B N 1
ATOM 1118 C CA . SER B 1 45 ? 23.732 64.776 14.831 1.00 36.70 635 SER B CA 1
ATOM 1119 C C . SER B 1 45 ? 25.227 64.682 15.080 1.00 39.39 635 SER B C 1
ATOM 1120 O O . SER B 1 45 ? 26.029 65.291 14.366 1.00 42.37 635 SER B O 1
ATOM 1123 N N . HIS B 1 46 ? 25.608 63.912 16.088 1.00 33.61 636 HIS B N 1
ATOM 1124 C CA . HIS B 1 46 ? 26.994 63.911 16.492 1.00 32.32 636 HIS B CA 1
ATOM 1125 C C . HIS B 1 46 ? 27.396 62.530 16.953 1.00 37.15 636 HIS B C 1
ATOM 1126 O O . HIS B 1 46 ? 26.590 61.789 17.512 1.00 41.41 636 HIS B O 1
ATOM 1133 N N . SER B 1 47 ? 28.668 62.210 16.755 1.00 36.50 637 SER B N 1
ATOM 1134 C CA . SER B 1 47 ? 29.229 60.935 17.166 1.00 33.19 637 SER B CA 1
ATOM 1135 C C . SER B 1 47 ? 30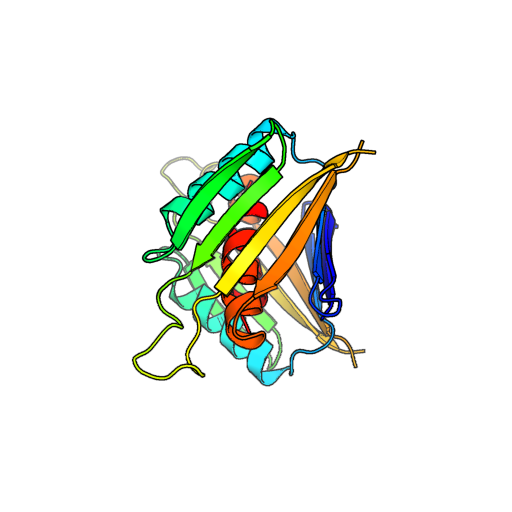.514 61.158 17.952 1.00 34.67 637 SER B C 1
ATOM 1136 O O . SER B 1 47 ? 31.302 62.049 17.620 1.00 43.14 637 SER B O 1
ATOM 1139 N N . VAL B 1 48 ? 30.723 60.346 18.992 1.00 29.15 638 VAL B N 1
ATOM 1140 C CA . VAL B 1 48 ? 31.959 60.372 19.769 1.00 34.82 638 VAL B CA 1
ATOM 1141 C C . VAL B 1 48 ? 33.016 59.530 19.071 1.00 41.44 638 VAL B C 1
ATOM 1142 O O . VAL B 1 48 ? 32.793 58.349 18.796 1.00 48.99 638 VAL B O 1
ATOM 1146 N N . LEU B 1 49 ? 34.169 60.127 18.783 1.00 39.75 639 LEU B N 1
ATOM 1147 C CA . LEU B 1 49 ? 35.309 59.370 18.277 1.00 42.41 639 LEU B CA 1
ATOM 1148 C C . LEU B 1 49 ? 36.154 58.809 19.419 1.00 50.28 639 LEU B C 1
ATOM 1149 O O . LEU B 1 49 ? 36.256 57.589 19.587 1.00 60.74 639 LEU B O 1
ATOM 1154 N N . SER B 1 50 ? 36.775 59.688 20.197 1.00 49.77 640 SER B N 1
ATOM 1155 C CA . SER B 1 50 ? 37.608 59.311 21.323 1.00 46.36 640 SER B CA 1
ATOM 1156 C C . SER B 1 50 ? 37.024 59.915 22.586 1.00 49.91 640 SER B C 1
ATOM 1157 O O . SER B 1 50 ? 35.934 60.486 22.582 1.00 48.80 640 SER B O 1
ATOM 1160 N N . GLN B 1 51 ? 37.756 59.779 23.689 1.00 59.62 641 GLN B N 1
ATOM 1161 C CA . GLN B 1 51 ? 37.308 60.446 24.903 1.00 60.83 641 GLN B CA 1
ATOM 1162 C C . GLN B 1 51 ? 37.298 61.958 24.703 1.00 60.13 641 GLN B C 1
ATOM 1163 O O . GLN B 1 51 ? 36.580 62.673 25.418 1.00 58.42 641 GLN B O 1
ATOM 1169 N N . THR B 1 52 ? 38.027 62.444 23.682 1.00 52.55 642 THR B N 1
ATOM 1170 C CA . THR B 1 52 ? 38.225 63.869 23.446 1.00 44.74 642 THR B CA 1
ATOM 1171 C C . THR B 1 52 ? 37.957 64.310 22.008 1.00 46.63 642 THR B C 1
ATOM 1172 O O . THR B 1 52 ? 38.415 65.386 21.623 1.00 47.78 642 THR B O 1
ATOM 1176 N N . SER B 1 53 ? 37.253 63.542 21.181 1.00 44.08 643 SER B N 1
ATOM 1177 C CA . SER B 1 53 ? 36.899 64.135 19.897 1.00 38.66 643 SER B CA 1
ATOM 1178 C C . SER B 1 53 ? 35.531 63.657 19.436 1.00 36.51 643 SER B C 1
ATOM 1179 O O . SER B 1 53 ? 35.083 62.561 19.771 1.00 37.01 643 SER B O 1
ATOM 1182 N N . PHE B 1 54 ? 34.880 64.518 18.646 1.00 36.41 644 PHE B N 1
ATOM 1183 C CA . PHE B 1 54 ? 33.544 64.310 18.106 1.00 34.82 644 PHE B CA 1
ATOM 1184 C C . PHE B 1 54 ? 33.533 64.561 16.608 1.00 33.76 644 PHE B C 1
ATOM 1185 O O . PHE B 1 54 ? 34.323 65.356 16.092 1.00 35.47 644 PHE B O 1
ATOM 1193 N N . ARG B 1 55 ? 32.617 63.894 15.918 1.00 32.43 645 ARG B N 1
ATOM 1194 C CA . ARG B 1 55 ? 32.227 64.294 14.576 1.00 35.93 645 ARG B CA 1
ATOM 1195 C C . ARG B 1 55 ? 30.783 64.736 14.624 1.00 37.57 645 ARG B C 1
ATOM 1196 O O . ARG B 1 55 ? 30.015 64.289 15.479 1.00 36.92 645 ARG B O 1
ATOM 1204 N N . ALA B 1 56 ? 30.406 65.603 13.696 1.00 34.99 646 ALA B N 1
ATOM 1205 C CA . ALA B 1 56 ? 29.064 66.154 13.737 1.00 33.61 646 ALA B CA 1
ATOM 1206 C C . ALA B 1 56 ? 28.642 66.507 12.329 1.00 37.47 646 ALA B C 1
ATOM 1207 O O . ALA B 1 56 ? 29.470 66.924 11.515 1.00 37.91 646 ALA B O 1
ATOM 1209 N N . GLU B 1 57 ? 27.347 66.352 12.062 1.00 40.10 647 GLU B N 1
ATOM 1210 C CA . GLU B 1 57 ? 26.758 66.616 10.755 1.00 39.79 647 GLU B CA 1
ATOM 1211 C C . GLU B 1 57 ? 25.501 67.448 10.950 1.00 42.80 647 GLU B C 1
ATOM 1212 O O . GLU B 1 57 ? 24.586 67.034 11.668 1.00 43.33 647 GLU B O 1
ATOM 1218 N N . TYR B 1 58 ? 25.461 68.613 10.313 1.00 42.40 648 TYR B N 1
ATOM 1219 C CA . TYR B 1 58 ? 24.364 69.567 10.424 1.00 42.77 648 TYR B CA 1
ATOM 1220 C C . TYR B 1 58 ? 23.604 69.557 9.107 1.00 48.16 648 TYR B C 1
ATOM 1221 O O . TYR B 1 58 ? 24.064 70.131 8.116 1.00 47.92 648 TYR B O 1
ATOM 1230 N N . LYS B 1 59 ? 22.433 68.919 9.105 1.00 50.53 649 LYS B N 1
ATOM 1231 C CA . LYS B 1 59 ? 21.774 68.546 7.859 1.00 47.64 649 LYS B CA 1
ATOM 1232 C C . LYS B 1 59 ? 21.012 69.700 7.206 1.00 51.28 649 LYS B C 1
ATOM 1233 O O . LYS B 1 59 ? 20.715 69.623 6.008 1.00 53.41 649 LYS B O 1
ATOM 1239 N N . ALA B 1 60 ? 20.726 70.779 7.943 1.00 55.65 650 ALA B N 1
ATOM 1240 C CA . ALA B 1 60 ? 19.735 71.758 7.491 1.00 48.73 650 ALA B CA 1
ATOM 1241 C C . ALA B 1 60 ? 20.169 72.510 6.240 1.00 51.36 650 ALA B C 1
ATOM 1242 O O . ALA B 1 60 ? 19.313 72.940 5.454 1.00 54.12 650 AL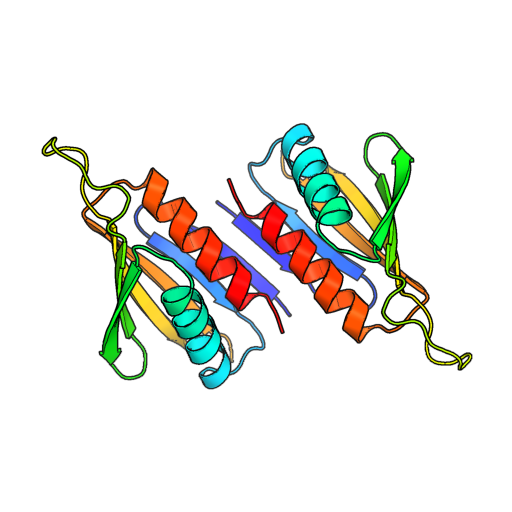A B O 1
ATOM 1244 N N . SER B 1 61 ? 21.469 72.707 6.041 1.00 53.42 651 SER B N 1
ATOM 1245 C CA . SER B 1 61 ? 21.909 73.482 4.889 1.00 53.77 651 SER B CA 1
ATOM 1246 C C . SER B 1 61 ? 21.870 72.677 3.601 1.00 53.76 651 SER B C 1
ATOM 1247 O O . SER B 1 61 ? 22.142 73.237 2.533 1.00 55.06 651 SER B O 1
ATOM 1250 N N . GLY B 1 62 ? 21.524 71.394 3.681 1.00 51.00 652 GLY B N 1
ATOM 1251 C CA . GLY B 1 62 ? 21.306 70.580 2.506 1.00 50.00 652 GLY B CA 1
ATOM 1252 C C . GLY B 1 62 ? 20.092 71.021 1.703 1.00 54.48 652 GLY B C 1
ATOM 1253 O O . GLY B 1 62 ? 19.373 71.965 2.039 1.00 63.71 652 GLY B O 1
ATOM 1254 N N . GLY B 1 63 ? 19.868 70.312 0.601 1.00 50.16 653 GLY B N 1
ATOM 1255 C CA . GLY B 1 63 ? 18.837 70.690 -0.330 1.00 52.91 653 GLY B CA 1
ATOM 1256 C C . GLY B 1 63 ? 18.946 69.938 -1.634 1.00 53.20 653 GLY B C 1
ATOM 1257 O O . GLY B 1 63 ? 19.842 69.113 -1.822 1.00 50.78 653 GLY B O 1
ATOM 1258 N N . PRO B 1 64 ? 18.030 70.216 -2.567 1.00 57.19 654 PRO B N 1
ATOM 1259 C CA . PRO B 1 64 ? 18.019 69.458 -3.833 1.00 54.89 654 PRO B CA 1
ATOM 1260 C C . PRO B 1 64 ? 19.310 69.561 -4.628 1.00 57.97 654 PRO B C 1
ATOM 1261 O O . PRO B 1 64 ? 19.792 68.544 -5.134 1.00 60.45 654 PRO B O 1
ATOM 1265 N N . SER B 1 65 ? 19.903 70.751 -4.728 1.00 59.88 655 SER B N 1
ATOM 1266 C CA . SER B 1 65 ? 21.111 70.930 -5.524 1.00 59.18 655 SER B CA 1
ATOM 1267 C C . SER B 1 65 ? 22.325 70.232 -4.895 1.00 55.12 655 SER B C 1
ATOM 1268 O O . SER B 1 65 ? 22.391 69.977 -3.686 1.00 48.81 655 SER B O 1
ATOM 1271 N N . VAL B 1 66 ? 23.302 69.916 -5.752 1.00 60.41 656 VAL B N 1
ATOM 1272 C CA . VAL B 1 66 ? 24.573 69.365 -5.284 1.00 59.35 656 VAL B CA 1
ATOM 1273 C C . VAL B 1 66 ? 25.409 70.375 -4.510 1.00 58.09 656 VAL B C 1
ATOM 1274 O O . VAL B 1 66 ? 26.375 69.976 -3.854 1.00 57.84 656 VAL B O 1
ATOM 1278 N N . PHE B 1 67 ? 25.060 71.668 -4.558 1.00 58.99 657 PHE B N 1
ATOM 1279 C CA . PHE B 1 67 ? 25.785 72.714 -3.839 1.00 56.34 657 PHE B CA 1
ATOM 1280 C C . PHE B 1 67 ? 25.214 73.020 -2.463 1.00 56.77 657 PHE B C 1
ATOM 1281 O O . PHE B 1 67 ? 25.907 73.633 -1.638 1.00 52.88 657 PHE B O 1
ATOM 1289 N N . GLN B 1 68 ? 23.970 72.628 -2.203 1.00 56.81 658 GLN B N 1
ATOM 1290 C CA . GLN B 1 68 ? 23.416 72.631 -0.852 1.00 52.63 658 GLN B CA 1
ATOM 1291 C C . GLN B 1 68 ? 23.839 71.323 -0.191 1.00 49.86 658 GLN B C 1
ATOM 1292 O O . GLN B 1 68 ? 23.216 70.281 -0.397 1.00 52.75 658 GLN B O 1
ATOM 1298 N N . LYS B 1 69 ? 24.919 71.368 0.585 1.00 51.30 659 LYS B N 1
ATOM 1299 C CA . LYS B 1 69 ? 25.438 70.198 1.282 1.00 47.04 659 LYS B CA 1
ATOM 1300 C C . LYS B 1 69 ? 25.300 70.360 2.793 1.00 47.48 659 LYS B C 1
ATOM 1301 O O . LYS B 1 69 ? 25.326 71.482 3.307 1.00 47.27 659 LYS B O 1
ATOM 1307 N N . PRO B 1 70 ? 25.157 69.266 3.536 1.00 41.86 660 PRO B N 1
ATOM 1308 C CA . PRO B 1 70 ? 25.225 69.357 4.993 1.00 41.30 660 PRO B CA 1
ATOM 1309 C C . PRO B 1 70 ? 26.602 69.820 5.403 1.00 42.64 660 PRO B C 1
ATOM 1310 O O . PRO B 1 70 ? 27.541 69.848 4.611 1.00 47.71 660 PRO B O 1
ATOM 1314 N N . VAL B 1 71 ? 26.727 70.162 6.670 1.00 41.21 661 VAL B N 1
ATOM 1315 C CA . VAL B 1 71 ? 28.008 70.555 7.225 1.00 38.60 661 VAL B CA 1
ATOM 1316 C C . VAL B 1 71 ? 28.516 69.394 8.067 1.00 40.74 661 VAL B C 1
ATOM 1317 O O . VAL B 1 71 ? 27.943 69.080 9.115 1.00 42.29 661 VAL B O 1
ATOM 1321 N N . ARG B 1 72 ? 29.581 68.745 7.597 1.00 36.21 662 ARG B N 1
ATOM 1322 C CA . ARG B 1 72 ? 30.316 67.762 8.382 1.00 36.61 662 ARG B CA 1
ATOM 1323 C C . ARG B 1 72 ? 31.551 68.434 8.970 1.00 39.55 662 ARG B C 1
ATOM 1324 O O . ARG B 1 72 ? 32.284 69.132 8.261 1.00 40.76 662 ARG B O 1
ATOM 1332 N N . PHE B 1 73 ? 31.776 68.236 10.265 1.00 35.78 663 PHE B N 1
ATOM 1333 C CA . PHE B 1 73 ? 32.910 68.868 10.916 1.00 32.22 663 PHE B CA 1
ATOM 1334 C C . PHE B 1 73 ? 33.308 68.060 12.137 1.00 33.37 663 PHE B C 1
ATOM 1335 O O . PHE B 1 73 ? 32.509 67.306 12.698 1.00 35.49 663 PHE B O 1
ATOM 1343 N N . GLN B 1 74 ? 34.566 68.220 12.537 1.00 31.46 664 GLN B N 1
ATOM 1344 C CA . GLN B 1 74 ? 35.121 67.546 13.699 1.00 30.61 664 GLN B CA 1
ATOM 1345 C C . GLN B 1 74 ? 35.386 68.557 14.811 1.00 35.73 664 GLN B C 1
ATOM 1346 O O . GLN B 1 74 ? 35.524 69.764 14.565 1.00 31.13 664 GLN B O 1
ATOM 1352 N N . VAL B 1 75 ? 35.460 68.048 16.040 1.00 30.40 665 VAL B N 1
ATOM 1353 C CA . VAL B 1 75 ? 35.640 68.850 17.243 1.00 27.73 665 VAL B CA 1
ATOM 1354 C C . VAL B 1 75 ? 36.652 68.136 18.127 1.00 33.34 665 VAL B C 1
ATOM 1355 O O . VAL B 1 75 ? 36.425 66.986 18.513 1.00 31.84 665 VAL B O 1
ATOM 1359 N N . ASP B 1 76 ? 37.762 68.802 18.453 1.00 34.59 666 ASP B N 1
ATOM 1360 C CA . ASP B 1 76 ? 38.826 68.197 19.256 1.00 31.93 666 ASP B CA 1
ATOM 1361 C C . ASP B 1 76 ? 39.150 69.058 20.469 1.00 30.30 666 ASP B C 1
ATOM 1362 O O . ASP B 1 76 ? 39.295 70.274 20.343 1.00 35.88 666 ASP B O 1
ATOM 1367 N N . ILE B 1 77 ? 39.284 68.430 21.631 1.00 29.68 667 ILE B N 1
ATOM 1368 C CA . ILE B 1 77 ? 39.736 69.095 22.849 1.00 33.92 667 ILE B CA 1
ATOM 1369 C C . ILE B 1 77 ? 41.194 68.731 23.090 1.00 38.75 667 ILE B C 1
ATOM 1370 O O . ILE B 1 77 ? 41.608 67.595 22.840 1.00 41.93 667 ILE B O 1
ATOM 1375 N N . SER B 1 78 ? 41.980 69.685 23.575 1.00 40.31 668 SER B N 1
ATOM 1376 C CA . SER B 1 78 ? 43.382 69.411 23.844 1.00 40.35 668 SER B CA 1
ATOM 1377 C C . SER B 1 78 ? 43.850 70.233 25.036 1.00 44.98 668 SER B C 1
ATOM 1378 O O . SER B 1 78 ? 43.561 71.428 25.131 1.00 44.08 668 SER B O 1
ATOM 1381 N N . SER B 1 79 ? 44.592 69.582 25.924 1.00 49.33 669 SER B N 1
ATOM 1382 C CA . SER B 1 79 ? 45.198 70.233 27.070 1.00 45.68 669 SER B CA 1
ATOM 1383 C C . SER B 1 79 ? 46.603 70.714 26.732 1.00 52.89 669 SER B C 1
ATOM 1384 O O . SER B 1 79 ? 47.116 70.549 25.617 1.00 53.77 669 SER B O 1
ATOM 1387 N N . SER B 1 80 ? 47.230 71.303 27.737 1.00 51.16 670 SER B N 1
ATOM 1388 C CA . SER B 1 80 ? 48.580 71.783 27.660 1.00 44.14 670 SER B CA 1
ATOM 1389 C C . SER B 1 80 ? 49.410 70.999 28.661 1.00 46.48 670 SER B C 1
ATOM 1390 O O . SER B 1 80 ? 50.602 70.802 28.463 1.00 55.18 670 SER B O 1
ATOM 1393 N N . GLY B 1 96 ? 45.807 73.973 34.167 1.00 48.63 686 GLY B N 1
ATOM 1394 C CA . GLY B 1 96 ? 46.229 74.110 32.782 1.00 46.48 686 GLY B CA 1
ATOM 1395 C C . GLY B 1 96 ? 45.247 74.911 31.945 1.00 55.07 686 GLY B C 1
ATOM 1396 O O . GLY B 1 96 ? 44.316 75.531 32.482 1.00 56.94 686 GLY B O 1
ATOM 1397 N N . ILE B 1 97 ? 45.452 74.931 30.627 1.00 47.19 687 ILE B N 1
ATOM 1398 C CA . ILE B 1 97 ? 44.489 75.546 29.724 1.00 43.39 687 ILE B CA 1
ATOM 1399 C C . ILE B 1 97 ? 44.158 74.563 28.609 1.00 47.00 687 ILE B C 1
ATOM 1400 O O . ILE B 1 97 ? 44.916 73.624 28.341 1.00 45.24 687 ILE B O 1
ATOM 1405 N N . TYR B 1 98 ? 43.006 74.800 27.960 1.00 41.53 688 TYR B N 1
ATOM 1406 C CA . TYR B 1 98 ? 42.371 73.892 27.020 1.00 33.63 688 TYR B CA 1
ATOM 1407 C C . TYR B 1 98 ? 42.028 74.619 25.734 1.00 37.89 688 TYR B C 1
ATOM 1408 O O . TYR B 1 98 ? 41.701 75.807 25.745 1.00 39.65 688 TYR B O 1
ATOM 1417 N N . SER B 1 99 ? 42.089 73.898 24.623 1.00 33.05 689 SER B N 1
ATOM 1418 C CA . SER B 1 99 ? 41.691 74.442 23.333 1.00 30.97 689 SER B CA 1
ATOM 1419 C C . SER B 1 99 ? 40.709 73.497 22.665 1.00 37.23 689 SER B C 1
ATOM 1420 O O . SER B 1 99 ? 40.933 72.282 22.635 1.00 41.11 689 SER B O 1
ATOM 1423 N N . VAL B 1 100 ? 39.641 74.054 22.104 1.00 32.27 690 VAL B N 1
ATOM 1424 C CA . VAL B 1 100 ? 38.689 73.303 21.300 1.00 28.14 690 VAL B CA 1
ATOM 1425 C C . VAL B 1 100 ? 38.888 73.701 19.847 1.00 29.29 690 VAL B C 1
ATOM 1426 O O . VAL B 1 100 ? 38.742 74.874 19.496 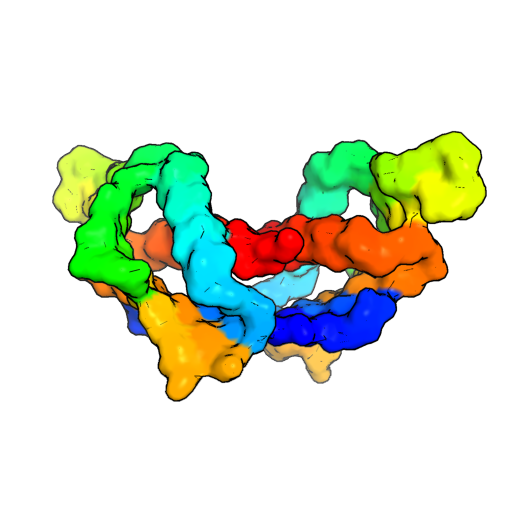1.00 35.15 690 VAL B O 1
ATOM 1430 N N . THR B 1 101 ? 39.223 72.733 19.006 1.00 29.99 691 THR B N 1
ATOM 1431 C CA . THR B 1 101 ? 39.383 72.938 17.571 1.00 29.07 691 THR B CA 1
ATOM 1432 C C . THR B 1 101 ? 38.159 72.434 16.820 1.00 30.10 691 THR B C 1
ATOM 1433 O O . THR B 1 101 ? 37.781 71.267 16.957 1.00 36.02 691 THR B O 1
ATOM 1437 N N . PHE B 1 102 ? 37.579 73.288 15.993 1.00 32.47 692 PHE B N 1
ATOM 1438 C CA . PHE B 1 102 ? 36.481 72.917 15.111 1.00 32.05 692 PHE B CA 1
ATOM 1439 C C . PHE B 1 102 ? 37.024 72.858 13.691 1.00 35.02 692 PHE B C 1
ATOM 1440 O O . PHE B 1 102 ? 37.401 73.887 13.124 1.00 36.14 692 PHE B O 1
ATOM 1448 N N . THR B 1 103 ? 37.019 71.677 13.096 1.00 33.81 693 THR B N 1
ATOM 1449 C CA . THR B 1 103 ? 37.575 71.495 11.764 1.00 35.13 693 THR B CA 1
ATOM 1450 C C . THR B 1 103 ? 36.482 71.105 10.784 1.00 34.94 693 THR B C 1
ATOM 1451 O O . THR B 1 103 ? 35.813 70.086 10.975 1.00 35.75 693 THR B O 1
ATOM 1455 N N . LEU B 1 104 ? 36.349 71.884 9.714 1.00 34.16 694 LEU B N 1
ATOM 1456 C CA . LEU B 1 104 ? 35.359 71.615 8.679 1.00 38.55 694 LEU B CA 1
ATOM 1457 C C . LEU B 1 104 ? 35.783 70.440 7.795 1.00 42.87 694 LEU B C 1
ATOM 1458 O O . LEU B 1 104 ? 36.936 70.344 7.374 1.00 41.66 694 LEU B O 1
ATOM 1463 N N . ILE B 1 105 ? 34.852 69.533 7.508 1.00 41.78 695 ILE B N 1
ATOM 1464 C CA . ILE B 1 105 ? 35.114 68.376 6.659 1.00 35.74 695 ILE B CA 1
ATOM 1465 C C . ILE B 1 105 ? 34.511 68.551 5.268 1.00 41.72 695 ILE B C 1
ATOM 1466 O O . ILE B 1 105 ? 35.155 68.272 4.252 1.00 42.66 695 ILE B O 1
ATOM 1471 N N . SER B 1 106 ? 33.274 69.040 5.207 1.00 38.31 696 SER B N 1
ATOM 1472 C CA . SER B 1 106 ? 32.509 69.191 3.985 1.00 35.05 696 SER B CA 1
ATOM 1473 C C . SER B 1 106 ? 31.432 70.224 4.245 1.00 38.77 696 SER B C 1
ATOM 1474 O O . SER B 1 106 ? 30.896 70.304 5.350 1.00 39.84 696 SER B O 1
ATOM 1477 N N . GLY B 1 107 ? 31.087 70.981 3.215 1.00 38.43 697 GLY B N 1
ATOM 1478 C CA . GLY B 1 107 ? 29.949 71.860 3.289 1.00 37.28 697 GLY B CA 1
ATOM 1479 C C . GLY B 1 107 ? 30.280 73.338 3.402 1.00 41.16 697 GLY B C 1
ATOM 1480 O O . GLY B 1 107 ? 31.458 73.734 3.420 1.00 46.06 697 GLY B O 1
ATOM 1481 N N . PRO B 1 108 ? 29.268 74.157 3.513 1.00 45.10 698 PRO B N 1
ATOM 1482 C CA . PRO B 1 108 ? 29.379 75.626 3.438 1.00 40.81 698 PRO B CA 1
ATOM 1483 C C . PRO B 1 108 ? 30.093 76.216 4.655 1.00 44.96 698 PRO B C 1
ATOM 1484 O O . PRO B 1 108 ? 29.571 76.144 5.780 1.00 43.10 698 PRO B O 1
ATOM 1488 N N . SER B 1 109 ? 31.239 76.857 4.424 1.00 47.03 699 SER B N 1
ATOM 1489 C CA . SER B 1 109 ? 31.937 77.581 5.488 1.00 50.14 699 SER B CA 1
ATOM 1490 C C . SER B 1 109 ? 31.006 78.545 6.228 1.00 49.00 699 SER B C 1
ATOM 1491 O O . SER B 1 109 ? 31.059 78.650 7.459 1.00 48.35 699 SER B O 1
ATOM 1494 N N . ARG B 1 110 ? 30.150 79.260 5.496 1.00 46.84 700 ARG B N 1
ATOM 1495 C CA . ARG B 1 110 ? 29.243 80.224 6.119 1.00 45.98 700 ARG B CA 1
ATOM 1496 C C . ARG B 1 110 ? 28.374 79.565 7.186 1.00 47.58 700 ARG B C 1
ATOM 1497 O O . ARG B 1 110 ? 28.267 80.056 8.317 1.00 47.48 700 ARG B O 1
ATOM 1505 N N . ARG B 1 111 ? 27.724 78.458 6.833 1.00 48.47 701 ARG B N 1
ATOM 1506 C CA . ARG B 1 111 ? 26.880 77.778 7.798 1.00 47.22 701 ARG B CA 1
ATOM 1507 C C . ARG B 1 111 ? 27.720 77.094 8.867 1.00 47.51 701 ARG B C 1
ATOM 1508 O O . ARG B 1 111 ? 27.269 76.930 10.006 1.00 45.40 701 ARG B O 1
ATOM 1516 N N . PHE B 1 112 ? 28.946 76.705 8.516 1.00 45.48 702 PHE B N 1
ATOM 1517 C CA . PHE B 1 112 ? 29.887 76.173 9.496 1.00 41.48 702 PHE B CA 1
ATOM 1518 C C . PHE B 1 112 ? 30.195 77.188 10.594 1.00 45.28 702 PHE B C 1
ATOM 1519 O O . PHE B 1 112 ? 30.201 76.845 11.784 1.00 41.72 702 PHE B O 1
ATOM 1527 N N . LYS B 1 113 ? 30.459 78.446 10.214 1.00 46.87 703 LYS B N 1
ATOM 1528 C CA . LYS B 1 113 ? 30.776 79.465 11.207 1.00 42.97 703 LYS B CA 1
ATOM 1529 C C . LYS B 1 113 ? 29.617 79.696 12.157 1.00 47.07 703 LYS B C 1
ATOM 1530 O O . LYS B 1 113 ? 29.839 79.947 13.344 1.00 49.06 703 LYS B O 1
ATOM 1536 N N . ARG B 1 114 ? 28.379 79.597 11.665 1.00 45.57 704 ARG B N 1
ATOM 1537 C CA . ARG B 1 114 ? 27.217 79.871 12.506 1.00 47.05 704 ARG B CA 1
ATOM 1538 C C . ARG B 1 114 ? 26.975 78.755 13.515 1.00 45.79 704 ARG B C 1
ATOM 1539 O O . ARG B 1 114 ? 26.685 79.022 14.687 1.00 46.26 704 ARG B O 1
ATOM 1547 N N . VAL B 1 115 ? 27.058 77.498 13.071 1.00 44.66 705 VAL B N 1
ATOM 1548 C CA . VAL B 1 115 ? 26.925 76.375 13.992 1.00 41.61 705 VAL B CA 1
ATOM 1549 C C . VAL B 1 115 ? 27.984 76.456 15.079 1.00 39.90 705 VAL B C 1
ATOM 1550 O O . VAL B 1 115 ? 27.701 76.263 16.267 1.00 35.77 705 VAL B O 1
ATOM 1554 N N . VAL B 1 116 ? 29.221 76.757 14.689 1.00 39.99 706 VAL B N 1
ATOM 1555 C CA . VAL B 1 116 ? 30.315 76.806 15.657 1.00 41.52 706 VAL B CA 1
ATOM 1556 C C . VAL B 1 116 ? 30.130 77.965 16.632 1.00 38.26 706 VAL B C 1
ATOM 1557 O O . VAL B 1 116 ? 30.432 77.840 17.824 1.00 39.76 706 VAL B O 1
ATOM 1561 N N . GLU B 1 117 ? 29.621 79.103 16.149 1.00 40.06 707 GLU B N 1
ATOM 1562 C CA . GLU B 1 117 ? 29.208 80.183 17.039 1.00 41.83 707 GLU B CA 1
ATOM 1563 C C . GLU B 1 117 ? 28.260 79.678 18.125 1.00 39.32 707 GLU B C 1
ATOM 1564 O O . GLU B 1 117 ? 28.476 79.922 19.316 1.00 39.42 707 GLU B O 1
ATOM 1570 N N . THR B 1 118 ? 27.218 78.946 17.730 1.00 33.63 708 THR B N 1
ATOM 1571 C CA . THR B 1 118 ? 26.279 78.385 18.698 1.00 34.08 708 THR B CA 1
ATOM 1572 C C . THR B 1 118 ? 26.987 77.521 19.742 1.00 37.18 708 THR B C 1
ATOM 1573 O O . THR B 1 118 ? 26.636 77.550 20.928 1.00 39.34 708 THR B O 1
ATOM 1577 N N . ILE B 1 119 ? 27.974 76.729 19.326 1.00 34.44 709 ILE B N 1
ATOM 1578 C CA . ILE B 1 119 ? 28.648 75.870 20.289 1.00 32.65 709 ILE B CA 1
ATOM 1579 C C . ILE B 1 119 ? 29.523 76.689 21.223 1.00 33.96 709 ILE B C 1
ATOM 1580 O O . ILE B 1 119 ? 29.564 76.441 22.430 1.00 36.38 709 ILE B O 1
ATOM 1585 N N . GLN B 1 120 ? 30.241 77.672 20.682 1.00 37.15 710 GLN B N 1
ATOM 1586 C CA . GLN B 1 120 ? 31.047 78.561 21.513 1.00 38.24 710 GLN B CA 1
ATOM 1587 C C . GLN B 1 120 ? 30.215 79.225 22.593 1.00 37.64 710 GLN B C 1
ATOM 1588 O O . GLN B 1 120 ? 30.635 79.307 23.752 1.00 38.09 710 GLN B O 1
ATOM 1594 N N . ALA B 1 121 ? 29.032 79.711 22.224 1.00 36.87 711 ALA B N 1
ATOM 1595 C CA . ALA B 1 121 ? 28.155 80.352 23.186 1.00 35.41 711 ALA B CA 1
ATOM 1596 C C . ALA B 1 121 ? 27.918 79.473 24.397 1.00 37.22 711 ALA B C 1
ATOM 1597 O O . ALA B 1 121 ? 28.011 79.942 25.531 1.00 43.90 711 ALA B O 1
ATOM 1599 N N . GLN B 1 122 ? 27.641 78.187 24.184 1.00 40.47 712 GLN B N 1
ATOM 1600 C CA . GLN B 1 122 ? 27.361 77.317 25.318 1.00 38.27 712 GLN B CA 1
ATOM 1601 C C . GLN B 1 122 ? 28.591 77.112 26.188 1.00 41.23 712 GLN B C 1
ATOM 1602 O O . GLN B 1 122 ? 28.476 76.984 27.413 1.00 52.06 712 GLN B O 1
ATOM 1608 N N . LEU B 1 123 ? 29.776 77.070 25.580 1.00 43.11 713 LEU B N 1
ATOM 1609 C CA . LEU B 1 123 ? 30.995 76.881 26.353 1.00 40.85 713 LEU B CA 1
ATOM 1610 C C . LEU B 1 123 ? 31.324 78.067 27.241 1.00 43.76 713 LEU B C 1
ATOM 1611 O O . LEU B 1 123 ? 32.047 77.897 28.225 1.00 45.66 713 LEU B O 1
ATOM 1616 N N . LEU B 1 124 ? 30.837 79.261 26.908 1.00 47.28 714 LEU B N 1
ATOM 1617 C CA . LEU B 1 124 ? 31.129 80.425 27.736 1.00 52.96 714 LEU B CA 1
ATOM 1618 C C . LEU B 1 124 ? 30.371 80.379 29.060 1.00 57.21 714 LEU B C 1
ATOM 1619 O O . LEU B 1 124 ? 30.909 80.788 30.098 1.00 63.65 714 LEU B O 1
ATOM 1624 N N . SER B 1 125 ? 29.124 79.899 29.038 1.00 57.20 715 SER B N 1
ATOM 1625 C CA . SER B 1 125 ? 28.328 79.776 30.256 1.00 64.08 715 SER B CA 1
ATOM 1626 C C . SER B 1 125 ? 29.108 79.048 31.347 1.00 66.99 715 SER B C 1
ATOM 1627 O O . SER B 1 125 ? 29.886 78.127 31.079 1.00 58.61 715 SER B O 1
ATOM 1630 N N . THR B 1 126 ? 28.912 79.477 32.584 1.00 69.10 716 THR B N 1
ATOM 1631 C CA . THR B 1 126 ? 29.539 78.797 33.698 1.00 66.23 716 THR B CA 1
ATOM 1632 C C . THR B 1 126 ? 28.485 78.402 34.720 1.00 70.03 716 THR B C 1
ATOM 1633 O O . THR B 1 126 ? 27.976 77.281 34.679 1.00 68.33 716 THR B O 1
#

GO terms:
  GO:0010975 regulation of neuron projection development (P, IGI)
  GO:0050770 regulation of axonogenesis (P, IGI)
  GO:0090176 microtubule cytoskeleton organization involved in establishment of planar polarity (P, IGI)
  GO:0048167 regulation of synaptic plasticity (P, IMP)
  GO:0099504 synaptic vesicle cycle (P, IMP)
  GO:0008306 associative learning (P, IMP)
  GO:0004674 protein serine/threonine kinase activity (F, IDA)
  GO:0005813 centrosome (C, IDA)
  GO:0043015 gamma-tubulin binding (F, IDA)
  GO:0050321 tau-protein kinase activity (F, IDA)
  GO:0050321 tau-protein kinase activity (F, TAS)
  GO:0030010 establishment of cell polarity (P, IMP)
  GO:0051298 centrosome duplication (P, IMP)
  GO:0007409 axonogenesis (P, IMP)
  GO:0019901 protein kinase binding (F, IPI)
  GO:0030010 establishment of cell polarity (P, IGI)
  GO:0030182 neuron differentiation (P, IGI)
  GO:0048812 neuron projection morphogenesis (P, IGI)
  GO:0005515 protein binding (F, IPI)
  GO:0140678 molecular function inhibitor activity (F, EXP)

Radius of gyration: 18.27 Å; Cα contacts (8 Å, |Δi|>4): 437; chains: 2; bounding box: 36×48×58 Å

Nearest PDB structures (foldseek):
  5iri-assembly2_B  TM=1.004E+00  e=1.831E-18  Mus musculus
  4yom-assembly1_A  TM=8.719E-01  e=5.615E-13  Mus musculus
  3eli-assembly1_A  TM=4.624E-01  e=7.344E-01  Ruegeria pomeroyi
  6nhs-assembly1_A  TM=3.226E-01  e=3.238E-01  Nostoc sp. PCC 7120 = FACHB-418
  3hbr-assembly5_C  TM=2.574E-01  e=2.659E+00  Klebsiella pneumoniae

Organism: Mus musculus (NCBI:txid10090)

InterPro domains:
  IPR000719 Protein kinase domain [PF00069] (34-284)
  IPR000719 Protein kinase domain [PS50011] (34-285)
  IPR000719 Protein kinase domain [SM00220] (34-285)
  IPR008271 Serine/threonine-protein kinase, active site [PS00108] (152-164)
  IPR011009 Protein kinase-like domain superfamily [SSF56112] (31-286)
  IPR015940 Ubiquitin-associated domain [PS50030] (314-356)
  IPR017441 Protein kinase, ATP binding site [PS00107] (40-63)
  IPR048622 BRSK1/2-like, UBA domain [PF21115] (316-358)
  IPR048622 BRSK1/2-like, UBA domain [cd14340] (314-367)
  IPR059249 BRSK1/2-like, KA1 domain [PF21122] (597-715)

Foldseek 3Di:
DDWDWAPDPLKIKIKFQDADPVRLVVLQVVLQVPDPQKDKDDPDPFKIKIWRQVQADPDPQSHIWIWMWGWDPPVMIMIMIGTDDGDPVVSVVSVVSSVVSVPDD/DDWDWDDPLQKIKIKFDDDDPVRLVVLQVVLQVPQPQKDKDDDDPFKIWIWRQVQADDDPQSGIWIWMWGWDPPVMIMIMIGTDDHDSVVVVVSVVSSVVSSVDD

Sequence (210 aa):
GNFISLDKEEQIFLVLKDKPLSSIKADIVHAFLSIPSLSHSVLSQTSFRAEYKASGGPSVFQKPVRFQVDISSSGIYSVTFTLISGPSRRFKRVVETIQAQLLSTGNFISLDKEEQIFLVLKDKPLSSIKADIVHAFLSIPSLSHSVLSQTSFRAEYKASGGPSVFQKPVRFQVDISSSGIYSVTFTLISGPSRRFKRVVETIQAQLLST